Protein AF-A0A256Z7K0-F1 (afdb_monomer)

pLDDT: mean 72.65, std 15.33, range [30.81, 93.06]

Solvent-accessible surface area (backbone atoms only — not comparable to full-atom values): 13590 Å² total; per-residue (Å²): 116,99,49,52,50,79,75,47,77,37,73,36,90,81,72,60,38,38,37,37,36,25,42,21,55,64,56,91,96,41,57,44,20,41,30,40,37,33,25,40,87,85,71,48,78,52,40,76,47,75,42,82,37,67,90,69,68,86,88,70,100,66,84,81,62,86,74,66,79,58,81,65,64,69,45,61,29,52,80,52,40,34,42,38,39,53,48,52,83,44,81,72,45,21,27,40,33,35,32,35,38,57,97,81,26,71,76,44,77,55,47,74,44,38,73,46,69,72,69,100,38,57,33,25,32,47,32,61,35,51,24,58,79,40,54,35,34,40,32,31,38,36,31,64,47,97,87,72,50,47,31,17,32,47,35,33,32,41,56,49,99,92,29,71,40,87,70,49,70,53,72,79,39,81,20,43,49,63,43,51,42,50,35,87,84,47,56,33,37,39,34,36,30,43,27,82,88,74,76,41,78,45,82,47,77,43,54,82,76,65,66,80,80,70,67,55,70,68,58,51,52,51,51,51,52,52,52,52,52,52,49,50,51,51,52,53,55,54,62,74,76,108

Foldseek 3Di:
DVFKDWDDWDAQPVRFKIWTWIFGDDDPNDGQWIKTFMAGPVRDTQDIDIDGDPPLPDDDDPPPDPQPQPDFDWDAALVNQKIWTWDDSHLAFTWIWMFGADPRHRDDTQDIHGQDCPDPKHKGWQEKEHQNPAQKIKTKIWIADPVRWIKIKIWIWRQDPNHIDTDDIGPIDTAGWNYWDADNVSQWIWTWGQHPVVNDIDIDIDRPPPPPDPDDPVVVVVVVVVVVVVVVVVVVVVVVVD

Secondary structure (DSSP, 8-state):
-TTEEEEEEEE-TTSSEEEEEEEEEEETTEEEEEEEEEEETT--EEEEEEEEPSSSSSSSS-TTS--------EEE-TTSSEEEEEEEEETTEEEEEEEEEETTEEEEEEEEESS--SSS--EEEEEEEE-TTSSEEEEEEEEE-TTS-EEEEEEEEEEETTEEEEEEEPPPEESEEEEEEE-TTSS-EEEEEEETTTTEEEEEEE-TT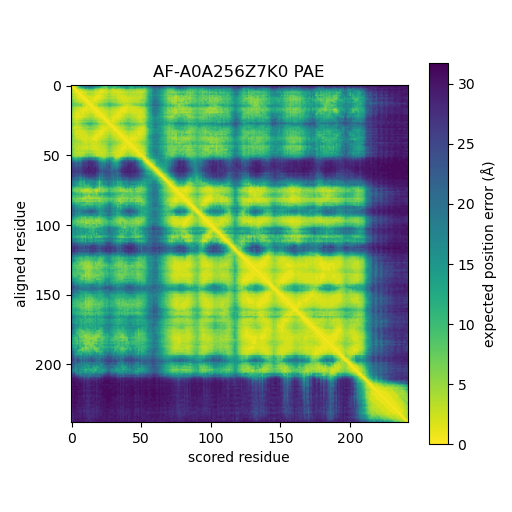--S----HHHHHHHHHHHHHHHHHHHHHHHTT-

Radius of gyration: 24.76 Å; Cα contacts (8 Å, |Δi|>4): 502; chains: 1; bounding box: 89×45×57 Å

Sequence (242 aa):
MSKCLIDSVYWSGSGDLIAFKGYCGLKGQYFTSLSLGLMDMRGRMLWNYSLPYGQVATTGLLSREIDELREIPVRWSSGNKFIAYEVGPHPSNYVLTILSVRDGKAIVQLGTYGVKELGNKTYIIASSDWNPLTNVIAIAVVSGSRDGTLTSSIVLMNVTDNGVKLWLKSQEFRGYIRSIAWSPSGDRVACVIADYEGNKNLLLILNPLQRGGRLPGYLVIVLIAIIVTSLIAHILIRRRKS

Mean predicted aligned error: 14.25 Å

Structure (mmCIF, N/CA/C/O backbone):
data_AF-A0A256Z7K0-F1
#
_entry.id   AF-A0A256Z7K0-F1
#
loop_
_atom_site.group_PDB
_atom_site.id
_atom_site.type_symbol
_atom_site.label_atom_id
_atom_site.label_alt_id
_atom_site.label_comp_id
_atom_site.label_asym_id
_atom_site.label_entity_id
_atom_site.label_seq_id
_atom_site.pdbx_PDB_ins_code
_atom_site.Cartn_x
_atom_site.Cartn_y
_atom_site.Cartn_z
_atom_site.occupancy
_atom_site.B_iso_or_equiv
_atom_site.auth_seq_id
_atom_site.auth_comp_id
_atom_site.auth_asym_id
_atom_site.auth_atom_id
_atom_site.pdbx_PDB_model_num
ATOM 1 N N . MET A 1 1 ? -25.675 6.391 -6.588 1.00 57.34 1 MET A N 1
ATOM 2 C CA . MET A 1 1 ? -25.007 5.235 -7.228 1.00 57.34 1 MET A CA 1
ATOM 3 C C . MET A 1 1 ? -25.682 4.751 -8.519 1.00 57.34 1 MET A C 1
ATOM 5 O O . MET A 1 1 ? -25.186 3.802 -9.101 1.00 57.34 1 MET A O 1
ATOM 9 N N . SER A 1 2 ? -26.744 5.385 -9.040 1.00 50.66 2 SER A N 1
ATOM 10 C CA . SER A 1 2 ? -27.589 4.822 -10.119 1.00 50.66 2 SER A CA 1
ATOM 11 C C . SER A 1 2 ? -26.948 4.671 -11.516 1.00 50.66 2 SER A C 1
ATOM 13 O O . SER A 1 2 ? -27.660 4.386 -12.472 1.00 50.66 2 SER A O 1
ATOM 15 N N . LYS A 1 3 ? -25.626 4.846 -11.661 1.00 70.00 3 LYS A N 1
ATOM 16 C CA . LYS A 1 3 ? -24.863 4.667 -12.914 1.00 70.00 3 LYS A CA 1
ATOM 17 C C . LYS A 1 3 ? -23.423 4.214 -12.638 1.00 70.00 3 LYS A C 1
ATOM 19 O O . LYS A 1 3 ? -22.481 4.808 -13.165 1.00 70.00 3 LYS A O 1
ATOM 24 N N . CYS A 1 4 ? -23.267 3.236 -11.749 1.00 74.81 4 CYS A N 1
ATOM 25 C CA . CYS A 1 4 ? -21.978 2.664 -11.374 1.00 74.81 4 CYS A CA 1
ATOM 26 C C . CYS A 1 4 ? -22.022 1.136 -11.439 1.00 74.81 4 CYS A C 1
ATOM 28 O O . CYS A 1 4 ? -22.926 0.531 -10.867 1.00 74.81 4 CYS A O 1
ATOM 30 N N . LEU A 1 5 ? -21.035 0.532 -12.093 1.00 79.19 5 LEU A N 1
ATOM 31 C CA . LEU A 1 5 ? -20.707 -0.884 -11.993 1.00 79.19 5 LEU A CA 1
ATOM 32 C C . LEU A 1 5 ? -19.644 -1.047 -10.906 1.00 79.19 5 LEU A C 1
ATOM 34 O O . LEU A 1 5 ? -18.538 -0.532 -11.051 1.00 79.19 5 LEU A O 1
ATOM 38 N N . ILE A 1 6 ? -19.977 -1.728 -9.813 1.00 82.06 6 ILE A N 1
ATOM 39 C CA . ILE A 1 6 ? -18.991 -2.060 -8.781 1.00 82.06 6 ILE A CA 1
ATOM 40 C C . ILE A 1 6 ? -18.176 -3.253 -9.274 1.00 82.06 6 ILE A C 1
ATOM 42 O O . ILE A 1 6 ? -18.743 -4.283 -9.622 1.00 82.06 6 ILE A O 1
ATOM 46 N N . ASP A 1 7 ? -16.863 -3.070 -9.331 1.00 75.94 7 ASP A N 1
ATOM 47 C CA . ASP A 1 7 ? -15.898 -4.025 -9.879 1.00 75.94 7 ASP A CA 1
ATOM 48 C C . ASP A 1 7 ? -15.269 -4.871 -8.768 1.00 75.94 7 ASP A C 1
ATOM 50 O O . ASP A 1 7 ? -15.129 -6.084 -8.886 1.00 75.94 7 ASP A O 1
ATOM 54 N N . SER A 1 8 ? -14.928 -4.236 -7.643 1.00 76.75 8 SER A N 1
ATOM 55 C CA . SER A 1 8 ? -14.245 -4.906 -6.534 1.00 76.75 8 SER A CA 1
ATOM 56 C C . SER A 1 8 ? -14.656 -4.313 -5.190 1.00 76.75 8 SER A C 1
ATOM 58 O O . SER A 1 8 ? -14.930 -3.113 -5.080 1.00 76.75 8 SER A O 1
ATOM 60 N N . VAL A 1 9 ? -14.676 -5.151 -4.153 1.00 83.62 9 VAL A N 1
ATOM 61 C CA . VAL A 1 9 ? -15.015 -4.777 -2.772 1.00 83.62 9 VAL A CA 1
ATOM 62 C C . VAL A 1 9 ? -14.010 -5.380 -1.793 1.00 83.62 9 VAL A C 1
ATOM 64 O O . VAL A 1 9 ? -13.556 -6.508 -1.973 1.00 83.62 9 VAL A O 1
A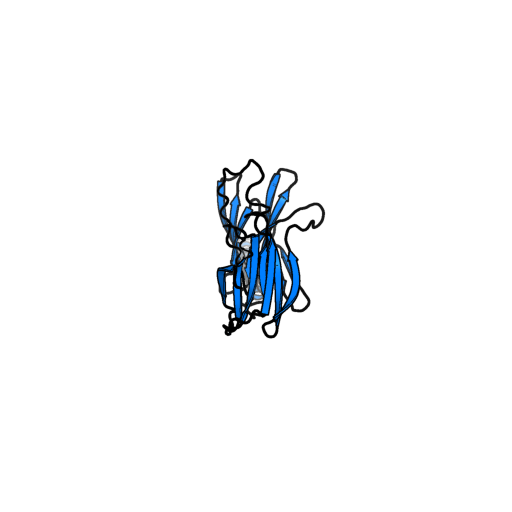TOM 67 N N . TYR A 1 10 ? -13.676 -4.626 -0.749 1.00 83.94 10 TYR A N 1
ATOM 68 C CA . TYR A 1 10 ? -12.634 -4.955 0.219 1.00 83.94 10 TYR A CA 1
ATOM 69 C C . TYR A 1 10 ? -13.113 -4.630 1.634 1.00 83.94 10 TYR A C 1
ATOM 71 O O . TYR A 1 10 ? -13.344 -3.468 1.985 1.00 83.94 10 TYR A O 1
ATOM 79 N N . TRP A 1 11 ? -13.245 -5.668 2.453 1.00 84.25 11 TRP A N 1
ATOM 80 C CA . TRP A 1 11 ? -13.629 -5.548 3.855 1.00 84.25 11 TRP A CA 1
ATOM 81 C C . TRP A 1 11 ? -12.529 -4.894 4.690 1.00 84.25 11 TRP A C 1
ATOM 83 O O . TRP A 1 11 ? -11.348 -5.200 4.508 1.00 84.25 11 TRP A O 1
ATOM 93 N N . SER A 1 12 ? -12.919 -4.031 5.631 1.00 83.94 12 SER A N 1
ATOM 94 C CA . SER A 1 12 ? -12.044 -3.689 6.754 1.00 83.94 12 SER A CA 1
ATOM 95 C C . SER A 1 12 ? -11.808 -4.931 7.616 1.00 83.94 12 SER A C 1
ATOM 97 O O . SER A 1 12 ? -12.672 -5.802 7.731 1.00 83.94 12 SER A O 1
ATOM 99 N N . GLY A 1 13 ? -10.655 -5.010 8.279 1.00 76.38 13 GLY A N 1
ATOM 100 C CA . GLY A 1 13 ? -10.361 -6.092 9.222 1.00 76.38 13 GLY A CA 1
ATOM 101 C C . GLY A 1 13 ? -11.300 -6.117 10.437 1.00 76.38 13 GLY A C 1
ATOM 102 O O . GLY A 1 13 ? -11.397 -7.136 11.109 1.00 76.38 13 GLY A O 1
ATOM 103 N N . SER A 1 14 ? -11.999 -5.012 10.720 1.00 79.75 14 SER A N 1
ATOM 104 C CA . SER A 1 14 ? -13.028 -4.897 11.762 1.00 79.75 14 SER A CA 1
ATOM 105 C C . SER A 1 14 ? -14.418 -5.330 11.289 1.00 79.75 14 SER A C 1
ATOM 107 O O . SER A 1 14 ? -15.300 -5.512 12.124 1.00 79.75 14 SER A O 1
ATOM 109 N N . GLY A 1 15 ? -14.626 -5.509 9.979 1.00 82.56 15 GLY A N 1
ATOM 110 C CA . GLY A 1 15 ? -15.892 -5.969 9.400 1.00 82.56 15 GLY A CA 1
ATOM 111 C C . GLY A 1 15 ? -17.025 -4.935 9.403 1.00 82.56 15 GLY A C 1
ATOM 112 O O . GLY A 1 15 ? -18.175 -5.279 9.148 1.00 82.56 15 GLY A O 1
ATOM 113 N N . ASP A 1 16 ? -16.724 -3.676 9.705 1.00 85.75 16 ASP A N 1
ATOM 114 C CA . ASP A 1 16 ? -17.685 -2.576 9.838 1.00 85.75 16 ASP A CA 1
ATOM 115 C C . ASP A 1 16 ? -17.726 -1.642 8.618 1.00 85.75 16 ASP A C 1
ATOM 117 O O . ASP A 1 16 ? -18.659 -0.845 8.471 1.00 85.75 16 ASP A O 1
ATOM 121 N N . LEU A 1 17 ? -16.727 -1.744 7.740 1.00 87.75 17 LEU A N 1
ATOM 122 C CA . LEU A 1 17 ? -16.558 -0.889 6.575 1.00 87.75 17 LEU A CA 1
ATOM 123 C C . LEU A 1 17 ? -16.235 -1.717 5.335 1.00 87.75 17 LEU A C 1
ATOM 125 O O . LEU A 1 17 ? -15.524 -2.723 5.389 1.00 87.75 17 LEU A O 1
ATOM 129 N N . ILE A 1 18 ? -16.713 -1.227 4.195 1.00 87.44 18 ILE A N 1
ATOM 130 C CA . ILE A 1 18 ? -16.401 -1.781 2.883 1.00 87.44 18 ILE A CA 1
ATOM 131 C C . ILE A 1 18 ? -15.788 -0.670 2.043 1.00 87.44 18 ILE A C 1
ATOM 133 O O . ILE A 1 18 ? -16.432 0.343 1.754 1.00 87.44 18 ILE A O 1
ATOM 137 N N . ALA A 1 19 ? -14.537 -0.863 1.639 1.00 86.69 19 ALA A N 1
ATOM 138 C CA . ALA A 1 19 ? -13.946 -0.082 0.568 1.00 86.69 19 ALA A CA 1
ATOM 139 C C . ALA A 1 19 ? -14.300 -0.730 -0.773 1.00 86.69 19 ALA A C 1
ATOM 141 O O . ALA A 1 19 ? -14.380 -1.953 -0.875 1.00 86.69 19 ALA A O 1
ATOM 142 N N . PHE A 1 20 ? -14.519 0.064 -1.812 1.00 83.19 20 PHE A N 1
ATOM 143 C CA . PHE A 1 20 ? -14.853 -0.464 -3.127 1.00 83.19 20 PHE A CA 1
ATOM 144 C C . PHE A 1 20 ? -14.202 0.327 -4.251 1.00 83.19 20 PHE A C 1
ATOM 146 O O . PHE A 1 20 ? -13.851 1.504 -4.115 1.00 83.19 20 PHE A O 1
ATOM 153 N N . LYS A 1 21 ? -14.111 -0.352 -5.386 1.00 81.25 21 LYS A N 1
ATOM 154 C CA . LYS A 1 21 ? -13.721 0.172 -6.685 1.00 81.25 21 LYS A CA 1
ATOM 155 C C . LYS A 1 21 ? -14.875 -0.081 -7.650 1.00 81.25 21 LYS A C 1
ATOM 157 O O . LYS A 1 21 ? -15.445 -1.171 -7.676 1.00 81.25 21 LYS A O 1
ATOM 162 N N . GLY A 1 22 ? -15.232 0.913 -8.449 1.00 74.94 22 GLY A N 1
ATOM 163 C CA . GLY A 1 22 ? -16.264 0.760 -9.466 1.00 74.94 22 GLY A CA 1
ATOM 164 C C . GLY A 1 22 ? -16.116 1.740 -10.615 1.00 74.94 22 GLY A C 1
ATOM 165 O O . GLY A 1 22 ? -15.525 2.804 -10.472 1.00 74.94 22 GLY A O 1
ATOM 166 N N . TYR A 1 23 ? -16.672 1.388 -11.763 1.00 78.00 23 TYR A N 1
ATOM 167 C CA . TYR A 1 23 ? -16.737 2.240 -12.940 1.00 78.00 23 TYR A CA 1
ATOM 168 C C . TYR A 1 23 ? -18.066 2.987 -12.938 1.00 78.00 23 TYR A C 1
ATOM 170 O O . TYR A 1 23 ? -19.134 2.387 -12.900 1.00 78.00 23 TYR A O 1
ATOM 178 N N . CYS A 1 24 ? -18.011 4.310 -12.953 1.00 76.50 24 CYS A N 1
ATOM 179 C CA . CYS A 1 24 ? -19.155 5.200 -12.823 1.00 76.50 24 CYS A CA 1
ATOM 180 C C . CYS A 1 24 ? -19.263 6.158 -14.011 1.00 76.50 24 CYS A C 1
ATOM 182 O O . CYS A 1 24 ? -18.345 6.290 -14.821 1.00 76.50 24 CYS A O 1
ATOM 184 N N . GLY A 1 25 ? -20.393 6.860 -14.104 1.00 75.25 25 GLY A N 1
ATOM 185 C CA . GLY A 1 25 ? -20.587 7.890 -15.123 1.00 75.25 25 GLY A CA 1
ATOM 186 C C . GLY A 1 25 ? -20.827 7.287 -16.503 1.00 75.25 25 GLY A C 1
ATOM 187 O O . GLY A 1 25 ? -20.115 7.595 -17.448 1.00 75.25 25 GLY A O 1
ATOM 188 N N . LEU A 1 26 ? -21.817 6.402 -16.622 1.00 74.81 26 LEU A N 1
ATOM 189 C CA . LEU A 1 26 ? -22.202 5.822 -17.908 1.00 74.81 26 LEU A CA 1
ATOM 190 C C . LEU A 1 26 ? -22.683 6.917 -18.885 1.00 74.81 26 LEU A C 1
ATOM 192 O O . LEU A 1 26 ? -23.699 7.577 -18.628 1.00 74.81 26 LEU A O 1
ATOM 196 N N . LYS A 1 27 ? -21.970 7.089 -20.004 1.00 71.62 27 LYS A N 1
ATOM 197 C CA . LYS A 1 27 ? -22.361 7.915 -21.159 1.00 71.62 27 LYS A CA 1
ATOM 198 C C . LYS A 1 27 ? -22.351 7.046 -22.417 1.00 71.62 27 LYS A C 1
ATOM 200 O O . LYS A 1 27 ? -21.309 6.543 -22.828 1.00 71.62 27 LYS A O 1
ATOM 205 N N . GLY A 1 28 ? -23.518 6.858 -23.032 1.00 77.56 28 GLY A N 1
ATOM 206 C CA . GLY A 1 28 ? -23.674 5.858 -24.091 1.00 77.56 28 GLY A CA 1
ATOM 207 C C . GLY A 1 28 ? -23.431 4.451 -23.537 1.00 77.56 28 GLY A C 1
ATOM 208 O O . GLY A 1 28 ? -24.063 4.069 -22.556 1.00 77.56 28 GLY A O 1
ATOM 209 N N . GLN A 1 29 ? -22.502 3.709 -24.144 1.00 72.00 29 GLN A N 1
ATOM 210 C CA . GLN A 1 29 ? -22.112 2.355 -23.722 1.00 72.00 29 GLN A CA 1
ATOM 211 C C . GLN A 1 29 ? -20.819 2.316 -22.885 1.00 72.00 29 GLN A C 1
ATOM 213 O O . GLN A 1 29 ? -20.329 1.235 -22.572 1.00 72.00 29 GLN A O 1
ATOM 218 N N . TYR A 1 30 ? -20.262 3.473 -22.507 1.00 65.50 30 TYR A N 1
ATOM 219 C CA . TYR A 1 30 ? -18.963 3.559 -21.836 1.00 65.50 30 TYR A CA 1
ATOM 220 C C . TYR A 1 30 ? -19.066 4.253 -20.477 1.00 65.50 30 TYR A C 1
ATOM 222 O O . TYR A 1 30 ? -19.791 5.238 -20.312 1.00 65.50 30 TYR A O 1
ATOM 230 N N . PHE A 1 31 ? -18.316 3.756 -19.494 1.00 67.88 31 PHE A N 1
ATOM 231 C CA . PHE A 1 31 ? -18.106 4.452 -18.226 1.00 67.88 31 PHE A CA 1
ATOM 232 C C . PHE A 1 31 ? -17.063 5.553 -18.406 1.00 67.88 31 PHE A C 1
ATOM 234 O O . PHE A 1 31 ? -16.062 5.349 -19.085 1.00 67.88 31 PHE A O 1
ATOM 241 N N . THR A 1 32 ? -17.281 6.717 -17.797 1.00 70.25 32 THR A N 1
ATOM 242 C CA . THR A 1 32 ? -16.376 7.872 -17.936 1.00 70.25 32 THR A CA 1
ATOM 243 C C . THR A 1 32 ? -15.589 8.190 -16.674 1.00 70.25 32 THR A C 1
ATOM 245 O O . THR A 1 32 ? -14.849 9.171 -16.643 1.00 70.25 32 THR A O 1
ATOM 248 N N . SER A 1 33 ? -15.764 7.422 -15.601 1.00 69.62 33 SER A N 1
ATOM 249 C CA . SER A 1 33 ? -14.986 7.602 -14.377 1.00 69.62 33 SER A CA 1
ATOM 250 C C . SER A 1 33 ? -14.717 6.297 -13.643 1.00 69.62 33 SER A C 1
ATOM 252 O O . SER A 1 33 ? -15.571 5.418 -13.615 1.00 69.62 33 SER A O 1
ATOM 254 N N . LEU A 1 34 ? -13.557 6.207 -13.000 1.00 72.88 34 LEU A N 1
ATOM 255 C CA . LEU A 1 34 ? -13.253 5.208 -11.989 1.00 72.88 34 LEU A CA 1
ATOM 256 C C . LEU A 1 34 ? -13.549 5.842 -10.635 1.00 72.88 34 LEU A C 1
ATOM 258 O O . LEU A 1 34 ? -12.974 6.873 -10.292 1.00 72.88 34 LEU A O 1
ATOM 262 N N . SER A 1 35 ? -14.435 5.233 -9.867 1.00 77.12 35 SER A N 1
ATOM 263 C CA . SER A 1 35 ? -14.782 5.662 -8.524 1.00 77.12 35 SER A CA 1
ATOM 264 C C . SER A 1 35 ? -14.199 4.710 -7.491 1.00 77.12 35 SER A C 1
ATOM 266 O O . SER A 1 35 ? -14.392 3.496 -7.549 1.00 77.12 35 SER A O 1
ATOM 268 N N . LEU A 1 36 ? -13.516 5.294 -6.519 1.00 80.56 36 LEU A N 1
ATOM 269 C CA . LEU A 1 36 ? -13.125 4.661 -5.273 1.00 80.56 36 LEU A CA 1
ATOM 270 C C . LEU A 1 36 ? -14.063 5.165 -4.187 1.00 80.56 36 LEU A C 1
ATOM 272 O O . LEU A 1 36 ? -14.434 6.342 -4.175 1.00 80.56 36 LEU A O 1
ATOM 276 N N . GLY A 1 37 ? -14.461 4.294 -3.276 1.00 80.56 37 GLY A N 1
ATOM 277 C CA . GLY A 1 37 ? -15.367 4.698 -2.218 1.00 80.56 37 GLY A CA 1
ATOM 278 C C . GLY A 1 37 ? -15.248 3.866 -0.963 1.00 80.56 37 GLY A C 1
ATOM 279 O O . GLY A 1 37 ? -14.693 2.771 -0.961 1.00 80.56 37 GLY A O 1
ATOM 280 N N . LEU A 1 38 ? -15.777 4.435 0.110 1.00 84.81 38 LEU A N 1
ATOM 281 C CA . LEU A 1 38 ? -15.916 3.808 1.411 1.00 84.81 38 LEU A CA 1
ATOM 282 C C . LEU A 1 38 ? -17.387 3.875 1.809 1.00 84.81 38 LEU A C 1
ATOM 284 O O . LEU A 1 38 ? -17.999 4.946 1.729 1.00 84.81 38 LEU A O 1
ATOM 288 N N . MET A 1 39 ? -17.944 2.751 2.243 1.00 87.06 39 MET A N 1
ATOM 289 C CA . MET A 1 39 ? -19.315 2.660 2.733 1.00 87.06 39 MET A CA 1
ATOM 290 C C . MET A 1 39 ? -19.397 1.890 4.049 1.00 87.06 39 MET A C 1
ATOM 292 O O . MET A 1 39 ? -18.536 1.060 4.346 1.00 87.06 39 MET A O 1
ATOM 296 N N . ASP A 1 40 ? -20.440 2.173 4.829 1.00 85.56 40 ASP A N 1
ATOM 297 C CA . ASP A 1 40 ? -20.781 1.366 6.001 1.00 85.56 40 ASP A CA 1
ATOM 298 C C . ASP A 1 40 ? -21.637 0.147 5.626 1.00 85.56 40 ASP A C 1
ATOM 300 O O . ASP A 1 40 ? -22.136 0.012 4.507 1.00 85.56 40 ASP A O 1
ATOM 304 N N . MET A 1 41 ? -21.873 -0.715 6.614 1.00 85.56 41 MET A N 1
ATOM 305 C CA . MET A 1 41 ? -22.713 -1.911 6.487 1.00 85.56 41 MET A CA 1
ATOM 306 C C . MET A 1 41 ? -24.180 -1.648 6.141 1.00 85.56 41 MET A C 1
ATOM 308 O O . MET A 1 41 ? -24.904 -2.576 5.789 1.00 85.56 41 MET A O 1
ATOM 312 N N . ARG A 1 42 ? -24.638 -0.398 6.235 1.00 86.06 42 A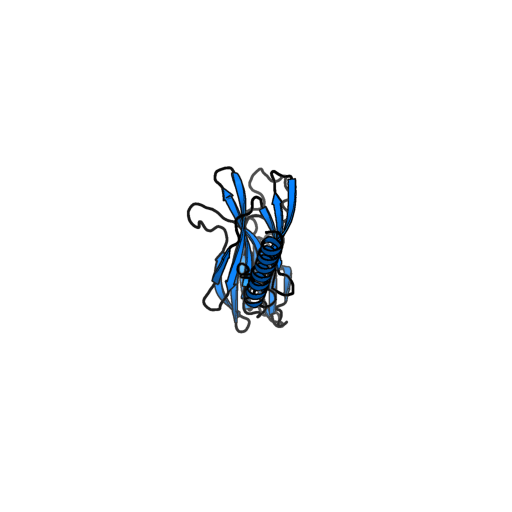RG A N 1
ATOM 313 C CA . ARG A 1 42 ? -25.993 0.011 5.844 1.00 86.06 42 ARG A CA 1
ATOM 314 C C . ARG A 1 42 ? -26.026 0.544 4.409 1.00 86.06 42 ARG A C 1
ATOM 316 O O . ARG A 1 42 ? -27.059 1.053 3.980 1.00 86.06 42 ARG A O 1
ATOM 323 N N . GLY A 1 43 ? -24.909 0.460 3.683 1.00 79.06 43 GLY A N 1
ATOM 324 C CA . GLY A 1 43 ? -24.760 0.971 2.323 1.00 79.06 43 GLY A CA 1
ATOM 325 C C . GLY A 1 43 ? -24.672 2.496 2.249 1.00 79.06 43 GLY A C 1
ATOM 326 O O . GLY A 1 43 ? -24.818 3.065 1.165 1.00 79.06 43 GLY A O 1
ATOM 327 N N . ARG A 1 44 ? -24.454 3.194 3.375 1.00 83.81 44 ARG A N 1
ATOM 328 C CA . ARG A 1 44 ? -24.262 4.648 3.352 1.00 83.81 44 ARG A CA 1
ATOM 329 C C . ARG A 1 44 ? -22.853 4.954 2.872 1.00 83.81 44 ARG A C 1
ATOM 331 O O . ARG A 1 44 ? -21.876 4.468 3.433 1.00 83.81 44 ARG A O 1
ATOM 338 N N . MET A 1 45 ? -22.765 5.811 1.862 1.00 82.62 45 MET A N 1
ATOM 339 C CA . MET A 1 45 ? -21.500 6.325 1.347 1.00 82.62 45 MET A CA 1
ATOM 340 C C . MET A 1 45 ? -20.860 7.277 2.353 1.00 82.62 45 MET A C 1
ATOM 342 O O . MET A 1 45 ? -21.431 8.318 2.677 1.00 82.62 45 MET A O 1
ATOM 346 N N . LEU A 1 46 ? -19.672 6.921 2.828 1.00 82.06 46 LEU A N 1
ATOM 347 C CA . LEU A 1 46 ? -18.907 7.689 3.811 1.00 82.06 46 LEU A CA 1
ATOM 348 C C . LEU A 1 46 ? -17.831 8.540 3.137 1.00 82.06 46 LEU A C 1
ATOM 350 O O . LEU A 1 46 ? -17.502 9.621 3.619 1.00 82.06 46 LEU A O 1
ATOM 354 N N . TRP A 1 47 ? -17.300 8.057 2.013 1.00 80.56 47 TRP A N 1
ATOM 355 C CA . TRP A 1 47 ? -16.350 8.781 1.179 1.00 80.56 47 TRP A CA 1
ATOM 356 C C . TRP A 1 47 ? -16.418 8.287 -0.262 1.00 80.56 47 TRP A C 1
ATOM 358 O O . TRP A 1 47 ? -16.643 7.102 -0.509 1.00 80.56 47 TRP A O 1
ATOM 368 N N . ASN A 1 48 ? -16.200 9.186 -1.217 1.00 80.81 48 ASN A N 1
ATOM 369 C CA . ASN A 1 48 ? -16.007 8.836 -2.612 1.00 80.81 48 ASN A CA 1
ATOM 370 C C . ASN A 1 48 ? -14.948 9.728 -3.258 1.00 80.81 48 ASN A C 1
ATOM 372 O O . ASN A 1 48 ? -14.819 10.913 -2.966 1.00 80.81 48 ASN A O 1
ATOM 376 N N . TYR A 1 49 ? -14.225 9.148 -4.197 1.00 74.00 49 TYR A N 1
ATOM 377 C CA . TYR A 1 49 ? -13.314 9.851 -5.074 1.00 74.00 49 TYR A CA 1
ATOM 378 C C . TYR A 1 49 ? -13.503 9.308 -6.472 1.00 74.00 49 TYR A C 1
ATOM 380 O O . TYR A 1 49 ? -13.604 8.100 -6.663 1.00 74.00 49 TYR A O 1
ATOM 388 N N . SER A 1 50 ? -13.627 10.198 -7.447 1.00 72.44 50 SER A N 1
ATOM 389 C CA . SER A 1 50 ? -13.849 9.813 -8.835 1.00 72.44 50 SER A CA 1
ATOM 390 C C . SER A 1 50 ? -12.764 10.410 -9.704 1.00 72.44 50 SER A C 1
ATOM 392 O O . SER A 1 50 ? -12.516 11.612 -9.674 1.00 72.44 50 SER A O 1
ATOM 394 N N . LEU A 1 51 ? -12.140 9.545 -10.483 1.00 66.50 51 LEU A N 1
ATOM 395 C CA . LEU A 1 51 ? -11.136 9.872 -11.475 1.00 66.50 51 LEU A CA 1
ATOM 396 C C . LEU A 1 51 ? -11.781 9.796 -12.855 1.00 66.50 51 LEU A C 1
ATOM 398 O O . LEU A 1 51 ? -12.531 8.849 -13.096 1.00 66.50 51 LEU A 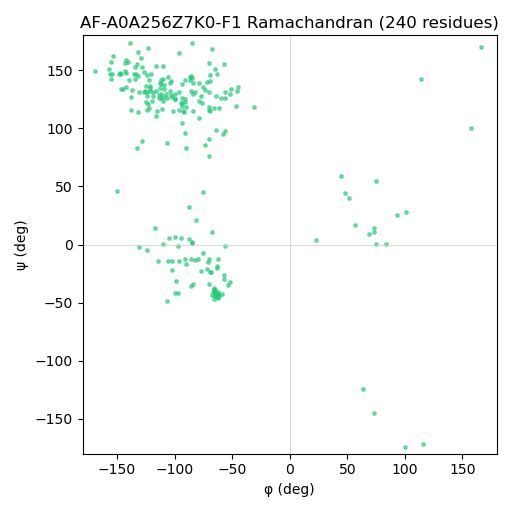O 1
ATOM 402 N N . PRO A 1 52 ? -11.492 10.722 -13.781 1.00 62.62 52 PRO A N 1
ATOM 403 C CA . PRO A 1 52 ? -11.867 10.549 -15.177 1.00 62.62 52 PRO A CA 1
ATOM 404 C C . PRO A 1 52 ? -11.285 9.233 -15.712 1.00 62.62 52 PRO A C 1
ATOM 406 O O . PRO A 1 52 ? -10.088 8.979 -15.602 1.00 62.62 52 PRO A O 1
ATOM 409 N N . TYR A 1 53 ? -12.138 8.385 -16.274 1.00 58.31 53 TYR A N 1
ATOM 410 C CA . TYR A 1 53 ? -11.769 7.125 -16.912 1.00 58.31 53 TYR A CA 1
ATOM 411 C C . TYR A 1 53 ? -11.831 7.344 -18.421 1.00 58.31 53 TYR A C 1
ATOM 413 O O . TYR A 1 53 ? -12.830 7.861 -18.919 1.00 58.31 53 TYR A O 1
ATOM 421 N N . GLY A 1 54 ? -10.758 6.993 -19.138 1.00 46.81 54 GLY A N 1
ATOM 422 C CA . GLY A 1 54 ? -10.738 7.058 -20.604 1.00 46.81 54 GLY A CA 1
ATOM 423 C C . GLY A 1 54 ? -10.030 8.254 -21.257 1.00 46.81 54 GLY A C 1
ATOM 424 O O . GLY A 1 54 ? -10.375 8.589 -22.380 1.00 46.81 54 GLY A O 1
ATOM 425 N N . GLN A 1 55 ? -9.019 8.874 -20.630 1.00 39.12 55 GLN A N 1
ATOM 426 C CA . GLN A 1 55 ? -8.030 9.677 -21.387 1.00 39.12 55 GLN A CA 1
ATOM 427 C C . GLN A 1 55 ? -6.731 8.924 -21.719 1.00 39.12 55 GLN A C 1
ATOM 429 O O . GLN A 1 55 ? -5.861 9.482 -22.377 1.00 39.12 55 GLN A O 1
ATOM 434 N N . VAL A 1 56 ? -6.590 7.659 -21.299 1.00 39.69 56 VAL A N 1
ATOM 435 C CA . VAL A 1 56 ? -5.385 6.844 -21.585 1.00 39.69 56 VAL A CA 1
ATOM 436 C C . VAL A 1 56 ? -5.718 5.530 -22.305 1.00 39.69 56 VAL A C 1
ATOM 438 O O . VAL A 1 56 ? -4.831 4.843 -22.791 1.00 39.69 56 VAL A O 1
ATOM 441 N N . ALA A 1 57 ? -6.998 5.215 -22.499 1.00 35.41 57 ALA A N 1
ATOM 442 C CA . ALA A 1 57 ? -7.389 4.189 -23.455 1.00 35.41 57 ALA A CA 1
ATOM 443 C C . ALA A 1 57 ? -7.759 4.886 -24.775 1.00 35.41 57 ALA A C 1
ATOM 445 O O . ALA A 1 57 ? -8.718 5.645 -24.808 1.00 35.41 57 ALA A O 1
ATOM 446 N N . THR A 1 58 ? -6.987 4.606 -25.832 1.00 36.12 58 THR A N 1
ATOM 447 C CA . THR A 1 58 ? -7.321 4.755 -27.269 1.00 36.12 58 THR A CA 1
ATOM 448 C C . THR A 1 58 ? -6.982 6.025 -28.068 1.00 36.12 58 THR A C 1
ATOM 450 O O . THR A 1 58 ? -7.564 6.207 -29.133 1.00 36.12 58 THR A O 1
ATOM 453 N N . THR A 1 59 ? -5.982 6.840 -27.718 1.00 31.19 59 THR A N 1
ATOM 454 C CA . THR A 1 59 ? -5.406 7.774 -28.721 1.00 31.19 59 THR A CA 1
ATOM 455 C C . THR A 1 59 ? -3.883 7.752 -28.736 1.00 31.19 59 THR A C 1
ATOM 457 O O . THR A 1 59 ? -3.233 8.600 -28.135 1.00 31.19 59 THR A O 1
ATOM 460 N N . GLY A 1 60 ? -3.308 6.789 -29.455 1.00 30.81 60 GLY A N 1
ATOM 461 C CA . GLY A 1 60 ? -1.892 6.819 -29.820 1.00 30.81 60 GLY A CA 1
ATOM 462 C C . GLY A 1 60 ? -1.344 5.435 -30.136 1.00 30.81 60 GLY A C 1
ATOM 463 O O . GLY A 1 60 ? -1.076 4.690 -29.210 1.00 30.81 60 GLY A O 1
ATOM 464 N N . LEU A 1 61 ? -1.241 5.122 -31.434 1.00 34.53 61 LEU A N 1
ATOM 465 C CA . LEU A 1 61 ? -0.332 4.228 -32.192 1.00 34.53 61 LEU A CA 1
ATOM 466 C C . LEU A 1 61 ? 0.445 3.032 -31.568 1.00 34.53 61 LEU A C 1
ATOM 468 O O . LEU A 1 61 ? 1.171 2.372 -32.304 1.00 34.53 61 LEU A O 1
ATOM 472 N N . LEU A 1 62 ? 0.285 2.678 -30.295 1.00 33.06 62 LEU A N 1
ATOM 473 C CA . LEU A 1 62 ? 0.949 1.553 -29.622 1.00 33.06 62 LEU A CA 1
ATOM 474 C C . LEU A 1 62 ? -0.049 0.484 -29.136 1.00 33.06 62 LEU A C 1
ATOM 476 O O . LEU A 1 62 ? 0.309 -0.406 -28.375 1.00 33.06 62 LEU A O 1
ATOM 480 N N . SER A 1 63 ? -1.300 0.518 -29.607 1.00 36.06 63 SER A N 1
ATOM 481 C CA . SER A 1 63 ? -2.389 -0.384 -29.192 1.00 36.06 63 SER A CA 1
ATOM 482 C C . SER A 1 63 ? -2.301 -1.809 -29.770 1.00 36.06 63 SER A C 1
ATOM 484 O O . SER A 1 63 ? -3.295 -2.341 -30.270 1.00 36.06 63 SER A O 1
ATOM 486 N N . ARG A 1 64 ? -1.117 -2.428 -29.753 1.00 35.44 64 ARG A N 1
ATOM 487 C CA . ARG A 1 64 ? -0.961 -3.868 -30.029 1.00 35.44 64 ARG A CA 1
ATOM 488 C C . ARG A 1 64 ? -0.674 -4.701 -28.785 1.00 35.44 64 ARG A C 1
ATOM 490 O O . ARG A 1 64 ? -0.863 -5.911 -28.851 1.00 35.44 64 ARG A O 1
ATOM 497 N N . GLU A 1 65 ? -0.311 -4.086 -27.666 1.00 38.59 65 GLU A N 1
ATOM 498 C CA . GLU A 1 65 ? -0.336 -4.770 -26.377 1.00 38.59 65 GLU A CA 1
ATOM 499 C C . GLU A 1 65 ? -1.716 -4.562 -25.756 1.00 38.59 65 GLU A C 1
ATOM 501 O O . GLU A 1 65 ? -2.177 -3.440 -25.540 1.00 38.59 65 GLU A O 1
ATOM 506 N N . ILE A 1 66 ? -2.419 -5.674 -25.549 1.00 39.34 66 ILE A N 1
ATOM 507 C CA . ILE A 1 66 ? -3.619 -5.753 -24.723 1.00 39.34 66 ILE A CA 1
ATOM 508 C C . ILE A 1 66 ? -3.115 -5.567 -23.293 1.00 39.34 66 ILE A C 1
ATOM 510 O O . ILE A 1 66 ? -2.902 -6.532 -22.568 1.00 39.34 66 ILE A O 1
ATOM 514 N N . ASP A 1 67 ? -2.796 -4.327 -22.939 1.00 40.78 67 ASP A N 1
ATOM 515 C CA . ASP A 1 67 ? -2.306 -3.971 -21.619 1.00 40.78 67 ASP A CA 1
ATOM 516 C C . ASP A 1 67 ? -3.476 -4.133 -20.650 1.00 40.78 67 ASP A C 1
ATOM 518 O O . ASP A 1 67 ? -4.322 -3.249 -20.482 1.00 40.78 67 ASP A O 1
ATOM 522 N N . GLU A 1 68 ? -3.573 -5.339 -20.090 1.00 41.69 68 GLU A N 1
ATOM 523 C CA . GLU A 1 68 ? -4.526 -5.704 -19.057 1.00 41.69 68 GLU A CA 1
ATOM 524 C C . GLU A 1 68 ? -4.515 -4.604 -17.995 1.00 41.69 68 GLU A C 1
ATOM 526 O O . GLU A 1 68 ? -3.484 -4.298 -17.387 1.00 41.69 68 GLU A O 1
ATOM 531 N N . LEU A 1 69 ? -5.672 -3.967 -17.798 1.00 47.78 69 LEU A N 1
ATOM 532 C CA . LEU A 1 69 ? -5.893 -3.037 -16.701 1.00 47.78 69 LEU A CA 1
ATOM 533 C C . LEU A 1 69 ? -5.621 -3.796 -15.404 1.00 47.78 69 LEU A C 1
ATOM 535 O O . LEU A 1 69 ? -6.493 -4.503 -14.900 1.00 47.78 69 LEU A O 1
ATOM 539 N N . ARG A 1 70 ? -4.397 -3.680 -14.886 1.00 50.75 70 ARG A N 1
ATOM 540 C CA . ARG A 1 70 ? -4.019 -4.315 -13.629 1.00 50.75 70 ARG A CA 1
ATOM 541 C C . ARG A 1 70 ? -4.989 -3.823 -12.560 1.00 50.75 70 ARG A C 1
ATOM 543 O O . ARG A 1 70 ? -5.276 -2.627 -12.461 1.00 50.75 70 ARG A O 1
ATOM 550 N N . GLU A 1 71 ? -5.529 -4.768 -11.801 1.00 57.84 71 GLU A N 1
ATOM 551 C CA . GLU A 1 71 ? -6.417 -4.483 -10.683 1.00 57.84 71 GLU A CA 1
ATOM 552 C C . GLU A 1 71 ? -5.754 -3.441 -9.770 1.00 57.84 71 GLU A C 1
ATOM 554 O O . GLU A 1 71 ? -4.564 -3.546 -9.479 1.00 57.84 71 GLU A O 1
ATOM 559 N N . ILE A 1 72 ? -6.506 -2.414 -9.363 1.00 63.81 72 ILE A N 1
ATOM 560 C CA . ILE A 1 72 ? -6.062 -1.422 -8.380 1.00 63.81 72 ILE A CA 1
ATOM 561 C C . ILE A 1 72 ? -6.503 -1.960 -7.018 1.00 63.81 72 ILE A C 1
ATOM 563 O O . ILE A 1 72 ? -7.673 -1.777 -6.665 1.00 63.81 72 ILE A O 1
ATOM 567 N N . PRO A 1 73 ? -5.634 -2.656 -6.263 1.00 68.25 73 PRO A N 1
ATOM 568 C CA . PRO A 1 73 ? -6.031 -3.194 -4.978 1.00 68.25 73 PRO A CA 1
ATOM 569 C C . PRO A 1 73 ? -6.231 -2.044 -3.992 1.00 68.25 73 PRO A C 1
ATOM 571 O O . PRO A 1 73 ? -5.360 -1.187 -3.823 1.00 68.25 73 PRO A O 1
ATOM 574 N N . VAL A 1 74 ? -7.365 -2.050 -3.296 1.00 78.44 74 VAL A N 1
ATOM 575 C CA . VAL A 1 74 ? -7.542 -1.233 -2.095 1.00 78.44 74 VAL A CA 1
ATOM 576 C C . VAL A 1 74 ? -7.111 -2.071 -0.901 1.00 78.44 74 VAL A C 1
ATOM 578 O O . VAL A 1 74 ? -7.600 -3.185 -0.719 1.00 78.44 74 VAL A O 1
ATOM 581 N N . ARG A 1 75 ? -6.182 -1.560 -0.088 1.00 85.69 75 ARG A N 1
ATOM 582 C CA . ARG A 1 75 ? -5.648 -2.309 1.059 1.00 85.69 75 ARG A CA 1
ATOM 583 C C . ARG A 1 75 ? -5.771 -1.536 2.360 1.00 85.69 75 ARG A C 1
ATOM 585 O O . ARG A 1 75 ? -5.370 -0.374 2.448 1.00 85.69 75 ARG A O 1
ATOM 592 N N . TRP A 1 76 ? -6.281 -2.221 3.375 1.00 88.12 76 TRP A N 1
ATOM 593 C CA . TRP A 1 76 ? -6.401 -1.720 4.737 1.00 88.12 76 TRP A CA 1
ATOM 594 C C . TRP A 1 76 ? -5.110 -1.941 5.522 1.00 88.12 76 TRP A C 1
ATOM 596 O O . TRP A 1 76 ? -4.456 -2.973 5.373 1.00 88.12 76 TRP A O 1
ATOM 606 N N . SER A 1 77 ? -4.762 -0.986 6.384 1.00 90.75 77 SER A N 1
ATOM 607 C CA . SER A 1 77 ? -3.761 -1.232 7.419 1.00 90.75 77 SER A CA 1
ATOM 608 C C . SER A 1 77 ? -4.313 -2.180 8.484 1.00 90.75 77 SER A C 1
ATOM 610 O O . SER A 1 77 ? -5.520 -2.243 8.712 1.00 90.75 77 SER A O 1
ATOM 612 N N . SER A 1 78 ? -3.419 -2.870 9.193 1.00 86.00 78 SER A N 1
ATOM 613 C CA . SER A 1 78 ? -3.771 -3.838 10.245 1.00 86.00 78 SER A CA 1
ATOM 614 C C . SER A 1 78 ? -4.695 -3.276 11.333 1.00 86.00 78 SER A C 1
ATOM 616 O O . SER A 1 78 ? -5.572 -3.973 11.834 1.00 86.00 78 SER A O 1
ATOM 618 N N . GLY A 1 79 ? -4.541 -1.995 11.678 1.00 83.44 79 GLY A N 1
ATOM 619 C CA . GLY A 1 79 ? -5.392 -1.316 12.656 1.00 83.44 79 GLY A CA 1
ATOM 620 C C . GLY A 1 79 ? -6.704 -0.743 12.107 1.00 83.44 79 GLY A C 1
ATOM 621 O O . GLY A 1 79 ? -7.393 -0.063 12.862 1.00 83.44 79 GLY A O 1
ATOM 622 N N . ASN A 1 80 ? -7.020 -0.922 10.817 1.00 83.69 80 ASN A N 1
ATOM 623 C CA . ASN A 1 80 ? -8.168 -0.319 10.108 1.00 83.69 80 ASN A CA 1
ATOM 624 C C . ASN A 1 80 ? -8.235 1.216 10.155 1.00 83.69 80 ASN A C 1
ATOM 626 O O . ASN A 1 80 ? -9.267 1.819 9.870 1.00 83.69 80 ASN A O 1
ATOM 630 N N . LYS A 1 81 ? -7.119 1.861 10.500 1.00 86.69 81 LYS A N 1
ATOM 631 C CA . LYS A 1 81 ? -7.010 3.324 10.580 1.00 86.69 81 LYS A CA 1
ATOM 632 C C . LYS A 1 81 ? -6.580 3.955 9.269 1.00 86.69 81 LYS A C 1
ATOM 634 O O . LYS A 1 81 ? -6.716 5.164 9.109 1.00 86.69 81 LYS A O 1
ATOM 639 N N . PHE A 1 82 ? -6.032 3.166 8.348 1.00 89.50 82 PHE A N 1
ATOM 640 C CA . PHE A 1 82 ? -5.531 3.670 7.080 1.00 89.50 82 PHE A CA 1
ATOM 641 C C . PHE A 1 82 ? -5.969 2.786 5.920 1.00 89.50 82 PHE A C 1
ATOM 643 O O . PHE A 1 82 ? -6.064 1.565 6.052 1.00 89.50 82 PHE A O 1
ATOM 650 N N . ILE A 1 83 ? -6.194 3.423 4.776 1.00 87.75 83 ILE A N 1
ATOM 651 C CA . ILE A 1 83 ? -6.433 2.761 3.493 1.00 87.75 83 ILE A CA 1
ATOM 652 C C . ILE A 1 83 ? -5.367 3.246 2.521 1.00 87.75 83 ILE A C 1
ATOM 654 O O . ILE A 1 83 ? -5.086 4.444 2.460 1.00 87.75 83 ILE A O 1
ATOM 658 N N . ALA A 1 84 ? -4.801 2.326 1.750 1.00 85.88 84 ALA A N 1
ATOM 659 C CA . ALA A 1 84 ? -3.936 2.632 0.624 1.00 85.88 84 ALA A CA 1
ATOM 660 C C . ALA A 1 84 ? -4.607 2.225 -0.693 1.00 85.88 84 ALA A C 1
ATOM 662 O O . ALA A 1 84 ? -5.233 1.165 -0.772 1.00 85.88 84 ALA A O 1
ATOM 663 N N . TYR A 1 85 ? -4.466 3.067 -1.714 1.00 80.00 85 TYR A N 1
ATOM 664 C CA . TYR A 1 85 ? -4.924 2.788 -3.072 1.00 80.00 85 TYR A CA 1
ATOM 665 C C . TYR A 1 85 ? -3.902 3.283 -4.103 1.00 80.00 85 TYR A C 1
ATOM 667 O O . TYR A 1 85 ? -3.280 4.331 -3.924 1.00 80.00 85 TYR A O 1
ATOM 675 N N . GLU A 1 86 ? -3.712 2.522 -5.177 1.00 74.62 86 GLU A N 1
ATOM 676 C CA . GLU A 1 86 ? -2.753 2.816 -6.249 1.00 74.62 86 GLU A CA 1
ATOM 677 C C . GLU A 1 86 ? -3.483 3.418 -7.459 1.00 74.62 86 GLU A C 1
ATOM 679 O O . GLU A 1 86 ? -4.300 2.764 -8.090 1.00 74.62 86 GLU A O 1
ATOM 684 N N . VAL A 1 87 ? -3.220 4.677 -7.809 1.00 65.75 87 VAL A N 1
ATOM 685 C CA . VAL A 1 87 ? -3.861 5.355 -8.949 1.00 65.75 87 VAL A CA 1
ATOM 686 C C . VAL A 1 87 ? -2.842 5.647 -10.028 1.00 65.75 87 VAL A C 1
ATOM 688 O O . VAL A 1 87 ? -1.825 6.276 -9.757 1.00 65.75 87 VAL A O 1
ATOM 691 N N . GLY A 1 88 ? -3.125 5.261 -11.268 1.00 58.12 88 GLY A N 1
ATOM 692 C CA . GLY A 1 88 ? -2.238 5.546 -12.387 1.00 58.12 88 GLY A CA 1
ATOM 693 C C . GLY A 1 88 ? -2.968 5.557 -13.727 1.00 58.12 88 GLY A C 1
ATOM 694 O O . GLY A 1 88 ? -3.917 4.792 -13.899 1.00 58.12 88 GLY A O 1
ATOM 695 N N . PRO A 1 89 ? -2.545 6.404 -14.682 1.00 48.38 89 PRO A N 1
ATOM 696 C CA . PRO A 1 89 ? -3.074 6.394 -16.044 1.00 48.38 89 PRO A CA 1
ATOM 697 C C . PRO A 1 89 ? -2.657 5.144 -16.836 1.00 48.38 89 PRO A C 1
ATOM 699 O O . PRO A 1 89 ? -3.342 4.780 -17.784 1.00 48.38 89 PRO A O 1
ATOM 702 N N . HIS A 1 90 ? -1.555 4.487 -16.453 1.00 50.97 90 HIS A N 1
ATOM 703 C CA . HIS A 1 90 ? -0.984 3.329 -17.146 1.00 50.97 90 HIS A CA 1
ATOM 704 C C . HIS A 1 90 ? -0.848 2.138 -16.187 1.00 50.97 90 HIS A C 1
ATOM 706 O O . HIS A 1 90 ? -0.440 2.369 -15.043 1.00 50.97 90 HIS A O 1
ATOM 712 N N . PRO A 1 91 ? -1.026 0.879 -16.643 1.00 49.22 91 PRO A N 1
ATOM 713 C CA . PRO A 1 91 ? -0.846 -0.334 -15.837 1.00 49.22 91 PRO A CA 1
ATOM 714 C C . PRO A 1 91 ? 0.531 -0.530 -15.166 1.00 49.22 91 PRO A C 1
ATOM 716 O O . PRO A 1 91 ? 0.764 -1.526 -14.476 1.00 49.22 91 PRO A O 1
ATOM 719 N N . SER A 1 92 ? 1.476 0.388 -15.373 1.00 48.91 92 SER A N 1
ATOM 720 C CA . SER A 1 92 ? 2.845 0.320 -14.853 1.00 48.91 92 SER A CA 1
ATOM 721 C C . SER A 1 92 ? 3.311 1.601 -14.158 1.00 48.91 92 SER A C 1
ATOM 723 O O . SER A 1 92 ? 4.419 1.604 -13.638 1.00 48.91 92 SER A O 1
ATOM 725 N N . ASN A 1 93 ? 2.493 2.661 -14.106 1.00 55.00 93 ASN A N 1
ATOM 726 C CA . ASN A 1 93 ? 2.878 3.963 -13.551 1.00 55.00 93 ASN A CA 1
ATOM 727 C C . ASN A 1 93 ? 1.851 4.418 -12.515 1.00 55.00 93 ASN A C 1
ATOM 729 O O . ASN A 1 93 ? 0.896 5.119 -12.858 1.00 55.00 93 ASN A O 1
ATOM 733 N N . TYR A 1 94 ? 2.052 4.027 -11.256 1.00 67.31 94 TYR A N 1
ATOM 734 C CA . TYR A 1 94 ? 1.105 4.334 -10.190 1.00 67.31 94 TYR A CA 1
ATOM 735 C C . TYR A 1 94 ? 1.631 5.338 -9.186 1.00 67.31 94 TYR A C 1
ATOM 737 O O . TYR A 1 94 ? 2.828 5.456 -8.900 1.00 67.31 94 TYR A O 1
ATOM 745 N N . VAL A 1 95 ? 0.649 6.001 -8.604 1.00 70.81 95 VAL A N 1
ATOM 746 C CA . VAL A 1 95 ? 0.752 6.864 -7.459 1.00 70.81 95 VAL A CA 1
ATOM 747 C C . VAL A 1 95 ? -0.053 6.230 -6.326 1.00 70.81 95 VAL A C 1
ATOM 749 O O . VAL A 1 95 ? -1.269 6.089 -6.401 1.00 70.81 95 VAL A O 1
ATOM 752 N N . LEU A 1 96 ? 0.622 5.825 -5.262 1.00 77.44 96 LEU A N 1
ATOM 753 C CA . LEU A 1 96 ? 0.025 5.346 -4.028 1.00 77.44 96 LEU A CA 1
ATOM 754 C C . LEU A 1 96 ? -0.515 6.525 -3.228 1.00 77.44 96 LEU A C 1
ATOM 756 O O . LEU A 1 96 ? 0.239 7.408 -2.825 1.00 77.44 96 LEU A O 1
ATOM 760 N N . THR A 1 97 ? -1.803 6.515 -2.930 1.00 79.69 97 THR A N 1
ATOM 761 C CA . THR A 1 97 ? -2.408 7.476 -2.012 1.00 79.69 97 THR A CA 1
ATOM 762 C C . THR A 1 97 ? -2.848 6.776 -0.738 1.00 79.69 97 THR A C 1
ATOM 764 O O . THR A 1 97 ? -3.375 5.664 -0.777 1.00 79.69 97 THR A O 1
ATOM 767 N N . ILE A 1 98 ? -2.597 7.426 0.400 1.00 83.38 98 ILE A N 1
ATOM 768 C CA . ILE A 1 98 ? -2.914 6.901 1.729 1.00 83.38 98 ILE A CA 1
ATOM 769 C C . ILE A 1 98 ? -3.900 7.842 2.415 1.00 83.38 98 ILE A C 1
ATOM 771 O O . ILE A 1 98 ? -3.657 9.047 2.517 1.00 83.38 98 ILE A O 1
ATOM 775 N N . LEU A 1 99 ? -5.004 7.283 2.903 1.00 85.06 99 LEU A N 1
ATOM 776 C CA . LEU A 1 99 ? -6.036 7.994 3.653 1.00 85.06 99 LEU A CA 1
ATOM 777 C C . LEU A 1 99 ? -6.024 7.552 5.109 1.00 85.06 99 LEU A C 1
ATOM 779 O O . LEU A 1 99 ? -5.873 6.365 5.392 1.00 85.06 99 LEU A O 1
ATOM 783 N N . SER A 1 100 ? -6.255 8.498 6.016 1.00 86.25 100 SER A N 1
ATOM 784 C CA . SER A 1 100 ? -6.655 8.207 7.390 1.00 86.25 100 SER A CA 1
ATOM 785 C C . SER A 1 100 ? -8.169 8.039 7.471 1.00 86.25 100 SER A C 1
ATOM 787 O O . SER A 1 100 ? -8.924 8.868 6.956 1.00 86.25 100 SER A O 1
ATOM 789 N N . VAL A 1 101 ? -8.592 6.971 8.137 1.00 83.50 101 VAL A N 1
ATOM 790 C CA . VAL A 1 101 ? -9.978 6.645 8.455 1.00 83.50 101 VAL A CA 1
ATOM 791 C C . VAL A 1 101 ? -10.153 6.724 9.965 1.00 83.50 101 VAL A C 1
ATOM 793 O O . VAL A 1 101 ? -9.424 6.084 10.723 1.00 83.50 101 VAL A O 1
ATOM 796 N N . ARG A 1 102 ? -11.131 7.508 10.414 1.00 80.25 102 ARG A N 1
ATOM 797 C CA . ARG A 1 102 ? -11.517 7.591 11.825 1.00 80.25 102 ARG A CA 1
ATOM 798 C C . AR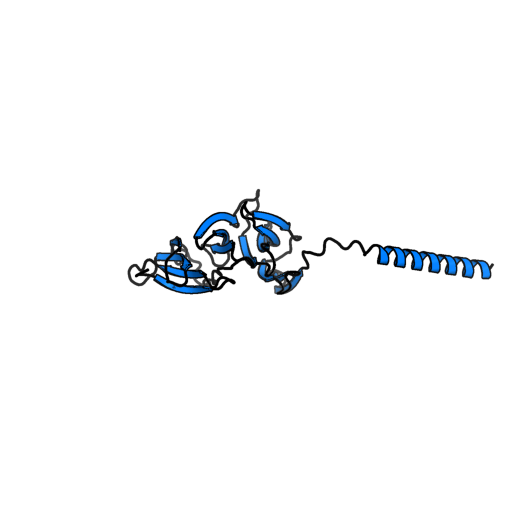G A 1 102 ? -13.035 7.736 11.905 1.00 80.25 102 ARG A C 1
ATOM 800 O O . ARG A 1 102 ? -13.643 8.442 11.103 1.00 80.25 102 ARG A O 1
ATOM 807 N N . ASP A 1 103 ? -13.638 6.978 12.818 1.00 73.06 103 ASP A N 1
ATOM 808 C CA . ASP A 1 103 ? -15.093 6.894 13.018 1.00 73.06 103 ASP A CA 1
ATOM 809 C C . ASP A 1 103 ? -15.873 6.610 11.720 1.00 73.06 103 ASP A C 1
ATOM 811 O O . ASP A 1 103 ? -16.908 7.213 11.429 1.00 73.06 103 ASP A O 1
ATOM 815 N N . GLY A 1 104 ? -15.325 5.721 10.886 1.00 65.00 104 GLY A N 1
ATOM 816 C CA . GLY A 1 104 ? -15.906 5.342 9.599 1.00 65.00 104 GLY A CA 1
ATOM 817 C C . GLY A 1 104 ? -15.762 6.383 8.487 1.00 65.00 104 GLY A C 1
ATOM 818 O O . GLY A 1 104 ? -16.201 6.138 7.372 1.00 65.00 104 GLY A O 1
ATOM 819 N N . LYS A 1 105 ? -15.133 7.537 8.718 1.00 68.62 105 LYS A N 1
ATOM 820 C CA . LYS A 1 105 ? -14.942 8.558 7.678 1.00 68.62 105 LYS A CA 1
ATOM 821 C C . LYS A 1 105 ? -13.485 8.630 7.256 1.00 68.62 105 LYS A C 1
ATOM 823 O O . LYS A 1 105 ? -12.596 8.635 8.102 1.00 68.62 105 LYS A O 1
ATOM 828 N N . ALA A 1 106 ? -13.239 8.734 5.950 1.00 70.06 106 ALA A N 1
ATOM 829 C CA . ALA A 1 106 ? -11.938 9.173 5.463 1.00 70.06 106 ALA A CA 1
ATOM 830 C C . ALA A 1 106 ? -11.786 10.661 5.809 1.00 70.06 106 ALA A C 1
ATOM 832 O O . ALA A 1 106 ? -12.565 11.487 5.334 1.00 70.06 106 ALA A O 1
ATOM 833 N N . ILE A 1 107 ? -10.836 10.988 6.683 1.00 71.56 107 ILE A N 1
ATOM 834 C CA . ILE A 1 107 ? -10.714 12.338 7.252 1.00 71.56 107 ILE A CA 1
ATOM 835 C C . ILE A 1 107 ? -9.631 13.141 6.536 1.00 71.56 107 ILE A C 1
ATOM 837 O O . ILE A 1 107 ? -9.823 14.322 6.262 1.00 71.56 107 ILE A O 1
ATOM 841 N N . VAL A 1 108 ? -8.492 12.512 6.230 1.00 76.12 108 VAL A N 1
ATOM 842 C CA . VAL A 1 108 ? -7.319 13.207 5.683 1.00 76.12 108 VAL A CA 1
ATOM 843 C C . VAL A 1 108 ? -6.589 12.326 4.677 1.00 76.12 108 VAL A C 1
ATOM 845 O O . VAL A 1 108 ? -6.301 11.161 4.954 1.00 76.12 108 VAL A O 1
ATOM 848 N N . GLN A 1 109 ? -6.231 12.902 3.530 1.00 78.75 109 GLN A N 1
ATOM 849 C CA . GLN A 1 109 ? -5.236 12.336 2.626 1.00 78.75 109 GLN A CA 1
ATOM 850 C C . GLN A 1 109 ? -3.840 12.639 3.175 1.00 78.75 109 GLN A C 1
ATOM 852 O O . GLN A 1 109 ? -3.404 13.787 3.182 1.00 78.75 109 GLN A O 1
ATOM 857 N N . LEU A 1 110 ? -3.152 11.608 3.667 1.00 68.69 110 LEU A N 1
ATOM 858 C CA . LEU A 1 110 ? -1.848 11.745 4.326 1.00 68.69 110 LEU A CA 1
ATOM 859 C C . LEU A 1 110 ? -0.708 11.954 3.327 1.00 68.69 110 LEU A C 1
ATOM 861 O O . LEU A 1 110 ? 0.341 12.491 3.679 1.00 68.69 110 LEU A O 1
ATOM 865 N N . GLY A 1 111 ? -0.917 11.536 2.081 1.00 61.97 111 GLY A N 1
ATOM 866 C CA . GLY A 1 111 ? -0.008 11.821 0.990 1.00 61.97 111 GLY A CA 1
ATOM 867 C C . GLY A 1 111 ? -0.276 10.975 -0.240 1.00 61.97 111 GLY A C 1
ATOM 868 O O . GLY A 1 111 ? -1.053 10.019 -0.221 1.00 61.97 111 GLY A O 1
ATOM 869 N N . THR A 1 112 ? 0.409 11.371 -1.302 1.00 61.22 112 THR A N 1
ATOM 870 C CA . THR A 1 112 ? 0.350 10.803 -2.642 1.00 61.22 112 THR A CA 1
ATOM 871 C C . THR A 1 112 ? 1.797 10.587 -3.070 1.00 61.22 112 THR A C 1
ATOM 873 O O . THR A 1 112 ? 2.588 11.529 -3.140 1.00 61.22 112 THR A O 1
ATOM 876 N N . TYR A 1 113 ? 2.175 9.324 -3.226 1.00 68.25 113 TYR A N 1
ATOM 877 C CA . TYR A 1 113 ? 3.542 8.852 -3.400 1.00 68.25 113 TYR A CA 1
ATOM 878 C C . TYR A 1 113 ? 3.643 8.168 -4.754 1.00 68.25 113 TYR A C 1
ATOM 880 O O . TYR A 1 113 ? 2.826 7.319 -5.051 1.00 68.25 113 TYR A O 1
ATOM 888 N N . GLY A 1 114 ? 4.640 8.493 -5.566 1.00 59.34 114 GLY A N 1
ATOM 889 C CA . GLY A 1 114 ? 4.730 8.003 -6.947 1.00 59.34 114 GLY A CA 1
ATOM 890 C C . GLY A 1 114 ? 4.574 9.161 -7.922 1.00 59.34 114 GLY A C 1
ATOM 891 O O . GLY A 1 114 ? 3.880 10.129 -7.623 1.00 59.34 114 GLY A O 1
ATOM 892 N N . VAL A 1 115 ? 5.335 9.109 -9.017 1.00 52.19 115 VAL A N 1
ATOM 893 C CA . VAL A 1 115 ? 5.604 10.251 -9.906 1.00 52.19 115 VAL A CA 1
ATOM 894 C C . VAL A 1 115 ? 5.937 11.511 -9.096 1.00 52.19 115 VAL A C 1
ATOM 896 O O . VAL A 1 115 ? 5.257 12.531 -9.153 1.00 52.19 115 VAL A O 1
ATOM 899 N N . LYS A 1 116 ? 6.990 11.424 -8.279 1.00 44.34 116 LYS A N 1
ATOM 900 C CA . LYS A 1 116 ? 7.588 12.595 -7.633 1.00 44.34 116 LYS A CA 1
ATOM 901 C C . LYS A 1 116 ? 9.035 12.692 -8.086 1.00 44.34 116 LYS A C 1
ATOM 903 O O . LYS A 1 116 ? 9.803 11.754 -7.894 1.00 44.34 116 LYS A O 1
ATOM 908 N N . GLU A 1 117 ? 9.413 13.821 -8.669 1.00 36.62 117 GLU A N 1
ATOM 909 C CA . GLU A 1 117 ? 10.821 14.185 -8.798 1.00 36.62 117 GLU A CA 1
ATOM 910 C C . GLU A 1 117 ? 11.384 14.387 -7.385 1.00 36.62 117 GLU A C 1
ATOM 912 O O . GLU A 1 117 ? 11.166 15.407 -6.732 1.00 36.62 117 GLU A O 1
ATOM 917 N N . LEU A 1 118 ? 12.067 13.373 -6.853 1.00 36.19 118 LEU A N 1
ATOM 918 C CA . LEU A 1 118 ? 12.972 13.555 -5.720 1.00 36.19 118 LEU A CA 1
ATOM 919 C C . LEU A 1 118 ? 14.349 13.871 -6.313 1.00 36.19 118 LEU A C 1
ATOM 921 O O . LEU A 1 118 ? 15.172 12.980 -6.524 1.00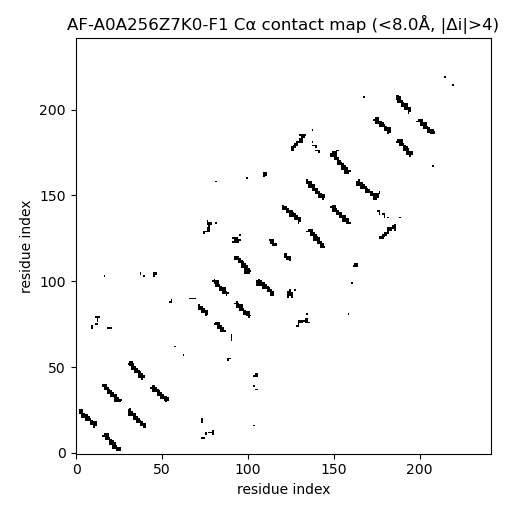 36.19 118 LEU A O 1
ATOM 925 N N . GLY A 1 119 ? 14.563 15.143 -6.654 1.00 47.81 119 GLY A N 1
ATOM 926 C CA . GLY A 1 119 ? 15.701 15.570 -7.475 1.00 47.81 119 GLY A CA 1
ATOM 927 C C . GLY A 1 119 ? 15.528 15.158 -8.945 1.00 47.81 119 GLY A C 1
ATOM 928 O O . GLY A 1 119 ? 14.414 15.112 -9.442 1.00 47.81 119 GLY A O 1
ATOM 929 N N . ASN A 1 120 ? 16.618 14.799 -9.634 1.00 44.78 120 ASN A N 1
ATOM 930 C CA . ASN A 1 120 ? 16.630 14.460 -11.073 1.00 44.78 120 ASN A CA 1
ATOM 931 C C . ASN A 1 120 ? 16.198 13.011 -11.409 1.00 44.78 120 ASN A C 1
ATOM 933 O O . ASN A 1 120 ? 16.601 12.476 -12.445 1.00 44.78 120 ASN A O 1
ATOM 937 N N . LYS A 1 121 ? 15.470 12.321 -10.523 1.00 51.75 121 LYS A N 1
ATOM 938 C CA . LYS A 1 121 ? 15.041 10.930 -10.741 1.00 51.75 121 LYS A CA 1
ATOM 939 C C . LYS A 1 121 ? 13.524 10.825 -10.642 1.00 51.75 121 LYS A C 1
ATOM 941 O O . LYS A 1 121 ? 12.944 11.111 -9.596 1.00 51.75 121 LYS A O 1
ATOM 946 N N . THR A 1 122 ? 12.905 10.364 -11.727 1.00 59.00 122 THR A N 1
ATOM 947 C CA . THR A 1 122 ? 11.495 9.966 -11.742 1.00 59.00 122 THR A CA 1
ATOM 948 C C . THR A 1 122 ? 11.388 8.548 -11.203 1.00 59.00 122 THR A C 1
ATOM 950 O O . THR A 1 122 ? 12.130 7.662 -11.635 1.00 59.00 122 THR A O 1
ATOM 953 N N . TYR A 1 123 ? 10.474 8.337 -10.261 1.00 68.31 123 TYR A N 1
ATOM 954 C CA . TYR A 1 123 ? 10.153 7.005 -9.777 1.00 68.31 123 TYR A CA 1
ATOM 955 C C . TYR A 1 123 ? 8.660 6.714 -9.860 1.00 68.31 123 TYR A C 1
ATOM 957 O O . TYR A 1 123 ? 7.813 7.596 -9.694 1.00 68.31 123 TYR A O 1
ATOM 965 N N . ILE A 1 124 ? 8.358 5.442 -10.073 1.00 73.94 124 ILE A N 1
ATOM 966 C CA . ILE A 1 124 ? 7.010 4.883 -10.096 1.00 73.94 124 ILE A CA 1
ATOM 967 C C . ILE A 1 124 ? 6.867 3.887 -8.953 1.00 73.94 124 ILE A C 1
ATOM 969 O O . ILE A 1 124 ? 7.850 3.300 -8.490 1.00 73.94 124 ILE A O 1
ATOM 973 N N . ILE A 1 125 ? 5.637 3.700 -8.491 1.00 77.38 125 ILE A N 1
ATOM 974 C CA . ILE A 1 125 ? 5.313 2.606 -7.583 1.00 77.38 125 ILE A CA 1
ATOM 975 C C . ILE A 1 125 ? 4.831 1.434 -8.425 1.00 77.38 125 ILE A C 1
ATOM 977 O O . ILE A 1 125 ? 3.934 1.601 -9.245 1.00 77.38 125 ILE A O 1
ATOM 981 N N . ALA A 1 126 ? 5.450 0.270 -8.239 1.00 78.12 126 ALA A N 1
ATOM 982 C CA . ALA A 1 126 ? 5.120 -0.943 -8.990 1.00 78.12 126 ALA A CA 1
ATOM 983 C C . ALA A 1 126 ? 4.263 -1.940 -8.195 1.00 78.12 126 ALA A C 1
ATOM 985 O O . ALA A 1 126 ? 3.616 -2.809 -8.785 1.00 78.12 126 ALA A O 1
ATOM 986 N N . SER A 1 127 ? 4.307 -1.843 -6.864 1.00 82.12 127 SER A N 1
ATOM 987 C CA . SER A 1 127 ? 3.523 -2.647 -5.928 1.00 82.12 127 SER A CA 1
ATOM 988 C C . SER A 1 127 ? 3.647 -2.064 -4.523 1.00 82.12 127 SER A C 1
ATOM 990 O O . SER A 1 127 ? 4.713 -1.575 -4.144 1.00 82.12 127 SER A O 1
ATOM 992 N N . SER A 1 128 ? 2.609 -2.205 -3.712 1.00 87.94 128 SER A N 1
ATOM 993 C CA . SER A 1 128 ? 2.649 -1.952 -2.271 1.00 87.94 128 SER A CA 1
ATOM 994 C C . SER A 1 128 ? 2.073 -3.127 -1.487 1.00 87.94 128 SER A C 1
ATOM 996 O O . SER A 1 128 ? 1.377 -3.961 -2.063 1.00 87.94 128 SER A O 1
ATOM 998 N N . ASP A 1 129 ? 2.392 -3.227 -0.195 1.00 90.62 129 ASP A N 1
ATOM 999 C CA . ASP A 1 129 ? 1.713 -4.132 0.733 1.00 90.62 129 ASP A CA 1
ATOM 1000 C C . ASP A 1 129 ? 1.800 -3.659 2.190 1.00 90.62 129 ASP A C 1
ATOM 1002 O O . ASP A 1 129 ? 2.837 -3.149 2.627 1.00 90.62 129 ASP A O 1
ATOM 1006 N N . TRP A 1 130 ? 0.723 -3.844 2.955 1.00 93.06 130 TRP A N 1
ATOM 1007 C CA . TRP A 1 130 ? 0.692 -3.489 4.374 1.00 93.06 130 TRP A CA 1
ATOM 1008 C C . TRP A 1 130 ? 1.283 -4.599 5.227 1.00 93.06 130 TRP A C 1
ATOM 1010 O O . TRP A 1 130 ? 1.003 -5.778 5.038 1.00 93.06 130 TRP A O 1
ATOM 1020 N N . ASN A 1 131 ? 2.063 -4.203 6.225 1.00 92.31 131 ASN A N 1
ATOM 1021 C CA . ASN A 1 131 ? 2.474 -5.114 7.269 1.00 92.31 131 ASN A CA 1
ATOM 1022 C C . ASN A 1 131 ? 1.224 -5.568 8.049 1.00 92.31 131 ASN A C 1
ATOM 1024 O O . ASN A 1 131 ? 0.471 -4.718 8.535 1.00 92.31 131 ASN A O 1
ATOM 1028 N N . PRO A 1 132 ? 1.002 -6.882 8.218 1.00 89.19 132 PRO A N 1
ATOM 1029 C CA . PRO A 1 132 ? -0.227 -7.394 8.824 1.00 89.19 132 PRO A CA 1
ATOM 1030 C C . PRO A 1 132 ? -0.345 -7.100 10.324 1.00 89.19 132 PRO A C 1
ATOM 1032 O O . PRO A 1 132 ? -1.423 -7.256 10.887 1.00 89.19 132 PRO A O 1
ATOM 1035 N N . LEU A 1 133 ? 0.736 -6.663 10.979 1.00 89.88 133 LEU A N 1
ATOM 1036 C CA . LEU A 1 133 ? 0.789 -6.450 12.428 1.00 89.88 133 LEU A CA 1
ATOM 1037 C C . LEU A 1 133 ? 0.979 -4.982 12.828 1.00 89.88 133 LEU A C 1
ATOM 1039 O O . LEU A 1 133 ? 0.831 -4.634 13.998 1.00 89.88 133 LEU A O 1
ATOM 1043 N N . THR A 1 134 ? 1.361 -4.116 11.890 1.00 90.44 134 THR A N 1
ATOM 1044 C CA . THR A 1 134 ? 1.725 -2.721 12.180 1.00 90.44 134 THR A CA 1
ATOM 1045 C C . THR A 1 134 ? 1.163 -1.762 11.130 1.00 90.44 134 THR A C 1
ATOM 1047 O O . THR A 1 134 ? 0.619 -2.181 10.112 1.00 90.44 134 THR A O 1
ATOM 1050 N N . ASN A 1 135 ? 1.309 -0.451 11.345 1.00 90.44 135 ASN A N 1
ATOM 1051 C CA . ASN A 1 135 ? 0.955 0.576 10.352 1.00 90.44 135 ASN A CA 1
ATOM 1052 C C . ASN A 1 135 ? 2.112 0.875 9.386 1.00 90.44 135 ASN A C 1
ATOM 1054 O O . ASN A 1 135 ? 2.295 2.008 8.939 1.00 90.44 135 ASN A O 1
ATOM 1058 N N . VAL A 1 136 ? 2.928 -0.132 9.093 1.00 90.81 136 VAL A N 1
ATOM 1059 C CA . VAL A 1 136 ? 4.027 -0.010 8.141 1.00 90.81 136 VAL A CA 1
ATOM 1060 C C . VAL A 1 136 ? 3.552 -0.515 6.792 1.00 90.81 136 VAL A C 1
ATOM 1062 O O . VAL A 1 136 ? 3.006 -1.609 6.699 1.00 90.81 136 VAL A O 1
ATOM 1065 N N . ILE A 1 137 ? 3.798 0.257 5.742 1.00 91.25 137 ILE A N 1
ATOM 1066 C CA . ILE A 1 137 ? 3.577 -0.161 4.359 1.00 91.25 137 ILE A CA 1
ATOM 1067 C C . ILE A 1 137 ? 4.928 -0.372 3.677 1.00 91.25 137 ILE A C 1
ATOM 1069 O O . ILE A 1 137 ? 5.842 0.446 3.815 1.00 91.25 137 ILE A O 1
ATOM 1073 N N . ALA A 1 138 ? 5.069 -1.490 2.969 1.00 90.88 138 ALA A N 1
ATOM 1074 C CA . ALA A 1 138 ? 6.165 -1.716 2.039 1.00 90.88 138 ALA A CA 1
ATOM 1075 C C . ALA A 1 138 ? 5.738 -1.246 0.652 1.00 90.88 138 ALA A C 1
ATOM 1077 O O . ALA A 1 138 ? 4.587 -1.416 0.256 1.00 90.88 138 ALA A O 1
ATOM 1078 N N . ILE A 1 139 ? 6.668 -0.645 -0.079 1.00 88.62 139 ILE A N 1
ATOM 1079 C CA . ILE A 1 139 ? 6.438 -0.086 -1.406 1.00 88.62 139 ILE A CA 1
ATOM 1080 C C . ILE A 1 139 ? 7.631 -0.444 -2.285 1.00 88.62 139 ILE A C 1
ATOM 1082 O O . ILE A 1 139 ? 8.778 -0.166 -1.934 1.00 88.62 139 ILE A O 1
ATOM 1086 N N . ALA A 1 140 ? 7.362 -1.042 -3.438 1.00 87.31 140 ALA A N 1
ATOM 1087 C CA . ALA A 1 140 ? 8.330 -1.235 -4.499 1.00 87.31 140 ALA A CA 1
ATOM 1088 C C . ALA A 1 140 ? 8.394 0.024 -5.356 1.00 87.31 140 ALA A C 1
ATOM 1090 O O . ALA A 1 140 ? 7.423 0.396 -6.019 1.00 87.31 140 ALA A O 1
ATOM 1091 N N . VAL A 1 141 ? 9.552 0.668 -5.329 1.00 85.56 141 VAL A N 1
ATOM 1092 C CA . VAL A 1 141 ? 9.841 1.879 -6.086 1.00 85.56 141 VAL A CA 1
ATOM 1093 C C . VAL A 1 141 ? 10.768 1.520 -7.232 1.00 85.56 141 VAL A C 1
ATOM 1095 O O . VAL A 1 141 ? 11.835 0.960 -6.987 1.00 85.56 141 VAL A O 1
ATOM 1098 N N . VAL A 1 142 ? 10.384 1.866 -8.457 1.00 81.12 142 VAL A N 1
ATOM 1099 C CA . VAL A 1 142 ? 11.199 1.668 -9.662 1.00 81.12 142 VAL A CA 1
ATOM 1100 C C . VAL A 1 142 ? 11.613 3.024 -10.213 1.00 81.12 142 VAL A C 1
ATOM 1102 O O . VAL A 1 142 ? 10.792 3.933 -10.309 1.00 81.12 142 VAL A O 1
ATOM 1105 N N . SER A 1 143 ? 12.881 3.159 -10.578 1.00 78.38 143 SER A N 1
ATOM 1106 C CA . SER A 1 143 ? 13.461 4.342 -11.204 1.00 78.38 143 SER A CA 1
ATOM 1107 C C . SER A 1 143 ? 14.284 3.956 -12.428 1.00 78.38 143 SER A C 1
ATOM 1109 O O . SER A 1 143 ? 14.951 2.926 -12.427 1.00 78.38 143 SER A O 1
ATOM 1111 N N . GLY A 1 144 ? 14.272 4.797 -13.459 1.00 70.75 144 GLY A N 1
ATOM 1112 C CA . GLY A 1 144 ? 15.227 4.693 -14.563 1.00 70.75 144 GLY A CA 1
ATOM 1113 C C . GLY A 1 144 ? 16.520 5.445 -14.249 1.00 70.75 144 GLY A C 1
ATOM 1114 O O . GLY A 1 144 ? 16.491 6.509 -13.621 1.00 70.75 144 GLY A O 1
ATOM 1115 N N . SER A 1 145 ? 17.658 4.919 -14.693 1.00 67.25 145 SER A N 1
ATOM 1116 C CA . SER A 1 145 ? 18.916 5.666 -14.782 1.00 67.25 145 SER A CA 1
ATOM 1117 C C . SER A 1 145 ? 19.147 6.222 -16.193 1.00 67.25 145 SER A C 1
ATOM 1119 O O . SER A 1 145 ? 18.466 5.867 -17.152 1.00 67.25 145 SER A O 1
ATOM 1121 N N . ARG A 1 146 ? 20.090 7.168 -16.314 1.00 66.19 146 ARG A N 1
ATOM 1122 C CA . ARG A 1 146 ? 20.380 7.897 -17.568 1.00 66.19 146 ARG A CA 1
ATOM 1123 C C . ARG A 1 146 ? 20.881 7.002 -18.708 1.00 66.19 146 ARG A C 1
ATOM 1125 O O . ARG A 1 146 ? 20.815 7.407 -19.858 1.00 66.19 146 ARG A O 1
ATOM 1132 N N . ASP A 1 147 ? 21.392 5.826 -18.376 1.00 70.06 147 ASP A N 1
ATOM 1133 C CA . ASP A 1 147 ? 21.859 4.783 -19.292 1.00 70.06 147 ASP A CA 1
ATOM 1134 C C . ASP A 1 147 ? 20.726 3.863 -19.790 1.00 70.06 147 ASP A C 1
ATOM 1136 O O . ASP A 1 147 ? 20.987 2.933 -20.543 1.00 70.06 147 ASP A O 1
ATOM 1140 N N . GLY A 1 148 ? 19.476 4.103 -19.374 1.00 68.62 148 GLY A N 1
ATOM 1141 C CA . GLY A 1 148 ? 18.327 3.269 -19.729 1.00 68.62 148 GLY A CA 1
ATOM 1142 C C . GLY A 1 148 ? 18.147 2.038 -18.836 1.00 68.62 148 GLY A C 1
ATOM 1143 O O . GLY A 1 148 ? 17.185 1.294 -19.023 1.00 68.62 148 GLY A O 1
ATOM 1144 N N . THR A 1 149 ? 19.011 1.832 -17.836 1.00 74.38 149 THR A N 1
ATOM 1145 C CA . THR A 1 149 ? 18.862 0.721 -16.890 1.00 74.38 149 THR A CA 1
ATOM 1146 C C . THR A 1 149 ? 17.717 1.005 -15.909 1.00 74.38 149 THR A C 1
ATOM 1148 O O . THR A 1 149 ? 17.623 2.082 -15.318 1.00 74.38 149 THR A O 1
ATOM 1151 N N . LEU A 1 150 ? 16.834 0.026 -15.698 1.00 77.31 150 LEU A N 1
ATOM 1152 C CA . LEU A 1 150 ? 15.832 0.086 -14.632 1.00 77.31 150 LEU A CA 1
ATOM 1153 C C . LEU A 1 150 ? 16.446 -0.388 -13.315 1.00 77.31 150 LEU A C 1
ATOM 1155 O O . LEU A 1 150 ? 17.036 -1.471 -13.244 1.00 77.31 150 LEU A O 1
ATOM 1159 N N . THR A 1 151 ? 16.276 0.407 -12.265 1.00 83.06 151 THR A N 1
ATOM 1160 C CA . THR A 1 151 ? 16.619 0.033 -10.896 1.00 83.06 151 THR A CA 1
ATOM 1161 C C . THR A 1 151 ? 15.392 0.090 -10.006 1.00 83.06 151 THR A C 1
ATOM 1163 O O . THR A 1 151 ? 14.499 0.916 -10.182 1.00 83.06 151 THR A O 1
ATOM 1166 N N . SER A 1 152 ? 15.340 -0.799 -9.025 1.00 85.31 152 SER A N 1
ATOM 1167 C CA . SER A 1 152 ? 14.239 -0.889 -8.078 1.00 85.31 152 SER A CA 1
ATOM 1168 C C . SER A 1 152 ? 14.739 -0.888 -6.645 1.00 85.31 152 SER A C 1
ATOM 1170 O O . SER A 1 152 ? 15.837 -1.344 -6.352 1.00 85.31 152 SER A O 1
ATOM 1172 N N . SER A 1 153 ? 13.923 -0.420 -5.714 1.00 87.06 153 SER A N 1
ATOM 1173 C CA . SER A 1 153 ? 14.190 -0.514 -4.279 1.00 87.06 153 SER A CA 1
ATOM 1174 C C . SER A 1 153 ? 12.899 -0.779 -3.519 1.00 87.06 153 SER A C 1
ATOM 1176 O O . SER A 1 153 ? 11.808 -0.465 -3.994 1.00 87.06 153 SER A O 1
ATOM 1178 N N . ILE A 1 154 ? 13.024 -1.355 -2.328 1.00 88.62 154 ILE A N 1
ATOM 1179 C CA . ILE A 1 154 ? 11.913 -1.509 -1.395 1.00 88.62 154 ILE A CA 1
ATOM 1180 C C . ILE A 1 154 ? 12.017 -0.405 -0.355 1.00 88.62 154 ILE A C 1
ATOM 1182 O O . ILE A 1 154 ? 13.046 -0.229 0.302 1.00 88.62 154 ILE A O 1
ATOM 1186 N N . VAL A 1 155 ? 10.931 0.339 -0.216 1.00 88.19 155 VAL A N 1
ATOM 1187 C CA . VAL A 1 155 ? 10.776 1.427 0.734 1.00 88.19 155 VAL A CA 1
ATOM 1188 C C . VAL A 1 155 ? 9.750 1.017 1.774 1.00 88.19 155 VAL A C 1
ATOM 1190 O O . VAL A 1 155 ? 8.631 0.648 1.435 1.00 88.19 155 VAL A O 1
ATOM 1193 N N . LEU A 1 156 ? 10.127 1.101 3.045 1.00 89.44 156 LEU A N 1
ATOM 1194 C CA . LEU A 1 156 ? 9.206 0.964 4.160 1.00 89.44 156 LEU A CA 1
ATOM 1195 C C . LEU A 1 156 ? 8.828 2.342 4.672 1.00 89.44 156 LEU A C 1
ATOM 1197 O O . LEU A 1 156 ? 9.698 3.168 4.967 1.00 89.44 156 LEU A O 1
ATOM 1201 N N . MET A 1 157 ? 7.531 2.574 4.813 1.00 89.44 157 MET A N 1
ATOM 1202 C CA . MET A 1 157 ? 6.989 3.807 5.360 1.00 89.44 157 MET A CA 1
ATOM 1203 C C . MET A 1 157 ? 6.147 3.499 6.590 1.00 89.44 157 MET A C 1
ATOM 1205 O O . MET A 1 157 ? 5.302 2.609 6.561 1.00 89.44 157 MET A O 1
ATOM 1209 N N . ASN A 1 158 ? 6.373 4.243 7.669 1.00 88.88 158 ASN A N 1
ATOM 1210 C CA . ASN A 1 158 ? 5.531 4.195 8.855 1.00 88.88 158 ASN A CA 1
ATOM 1211 C C . ASN A 1 158 ? 4.422 5.243 8.723 1.00 88.88 158 ASN A C 1
ATOM 1213 O O . ASN A 1 158 ? 4.710 6.433 8.555 1.00 88.88 158 ASN A O 1
ATOM 1217 N N . VAL A 1 159 ? 3.170 4.799 8.791 1.00 88.88 159 VAL A N 1
ATOM 1218 C CA . VAL A 1 159 ? 1.990 5.650 8.645 1.00 88.88 159 VAL A CA 1
ATOM 1219 C C . VAL A 1 159 ? 1.397 5.942 10.016 1.00 88.88 159 VAL A C 1
ATOM 1221 O O . VAL A 1 159 ? 1.121 5.045 10.812 1.00 88.88 159 VAL A O 1
ATOM 1224 N N . THR A 1 160 ? 1.209 7.227 10.294 1.00 87.00 160 THR A N 1
ATOM 1225 C CA . THR A 1 160 ? 0.640 7.724 11.548 1.00 87.00 160 THR A CA 1
ATOM 1226 C C . THR A 1 160 ? -0.450 8.747 11.259 1.00 87.00 160 THR A C 1
ATOM 1228 O O . THR A 1 160 ? -0.503 9.300 10.162 1.00 87.00 160 THR A O 1
ATOM 1231 N N . ASP A 1 161 ? -1.267 9.071 12.261 1.00 82.12 161 ASP A N 1
ATOM 1232 C CA . ASP A 1 161 ? -2.281 10.133 12.159 1.00 82.12 161 ASP A CA 1
ATOM 1233 C C . ASP A 1 161 ? -1.666 11.494 11.772 1.00 82.12 161 ASP A C 1
ATOM 1235 O O . ASP A 1 161 ? -2.322 12.321 11.149 1.00 82.12 161 ASP A O 1
ATOM 1239 N N . ASN A 1 162 ? -0.383 11.706 12.086 1.00 81.31 162 ASN A N 1
ATOM 1240 C CA . ASN A 1 162 ? 0.358 12.931 11.775 1.00 81.31 162 ASN A CA 1
ATOM 1241 C C . ASN A 1 162 ? 1.016 12.911 10.381 1.00 81.31 162 ASN A C 1
ATOM 1243 O O . ASN A 1 162 ? 1.781 13.817 10.054 1.00 81.31 162 ASN A O 1
ATOM 1247 N N . GLY A 1 163 ? 0.781 11.866 9.582 1.00 82.06 163 GLY A N 1
ATOM 1248 C CA . GLY A 1 163 ? 1.360 11.689 8.252 1.00 82.06 163 GLY A CA 1
ATOM 1249 C C . GLY A 1 163 ? 2.281 10.476 8.134 1.00 82.06 163 GLY A C 1
ATOM 1250 O O . GLY A 1 163 ? 2.381 9.626 9.026 1.00 82.06 163 GLY A O 1
ATOM 1251 N N . VAL A 1 164 ? 2.958 10.399 6.991 1.00 83.62 164 VAL A N 1
ATOM 1252 C CA . VAL A 1 164 ? 3.808 9.267 6.602 1.00 83.62 164 VAL A CA 1
ATOM 1253 C C . VAL A 1 164 ? 5.278 9.624 6.772 1.00 83.62 164 VAL A C 1
ATOM 1255 O O . VAL A 1 164 ? 5.737 10.665 6.298 1.00 83.62 164 VAL A O 1
ATOM 1258 N N . LYS A 1 165 ? 6.037 8.736 7.415 1.00 83.19 165 LYS A N 1
ATOM 1259 C CA . LYS A 1 165 ? 7.484 8.875 7.594 1.00 83.19 165 LYS A CA 1
ATOM 1260 C C . LYS A 1 165 ? 8.218 7.748 6.881 1.00 83.19 165 LYS A C 1
ATOM 1262 O O . LYS A 1 165 ? 7.885 6.578 7.062 1.00 83.19 165 LYS A O 1
ATOM 1267 N N . LEU A 1 166 ? 9.250 8.098 6.112 1.00 81.50 166 LEU A N 1
ATOM 1268 C CA . LEU A 1 166 ? 10.199 7.119 5.586 1.00 81.50 166 LEU A CA 1
ATOM 1269 C C . LEU A 1 166 ? 10.859 6.395 6.763 1.00 81.50 166 LEU A C 1
ATOM 1271 O O . LEU A 1 166 ? 11.406 7.044 7.654 1.00 81.50 166 LEU A O 1
ATOM 1275 N N . TRP A 1 167 ? 10.803 5.068 6.761 1.00 77.12 167 TRP A N 1
ATOM 1276 C CA . TRP A 1 167 ? 11.360 4.258 7.838 1.00 77.12 167 TRP A CA 1
ATOM 1277 C C . TRP A 1 167 ? 12.645 3.546 7.421 1.00 77.12 167 TRP A C 1
ATOM 1279 O O . TRP A 1 167 ? 13.650 3.628 8.123 1.00 77.12 167 TRP A O 1
ATOM 1289 N N . LEU A 1 168 ? 12.626 2.884 6.264 1.00 81.50 168 LEU A N 1
ATOM 1290 C CA . LEU A 1 168 ? 13.769 2.154 5.722 1.00 81.50 168 LEU A CA 1
ATOM 1291 C C . LEU A 1 168 ? 13.731 2.213 4.191 1.00 81.50 168 LEU A C 1
ATOM 1293 O O . LEU A 1 168 ? 12.655 2.180 3.598 1.00 81.50 168 LEU A O 1
ATOM 1297 N N . LYS A 1 169 ? 14.895 2.252 3.544 1.00 82.88 169 LYS A N 1
ATOM 1298 C CA . LYS A 1 169 ? 15.039 2.016 2.103 1.00 82.88 169 LYS A CA 1
ATOM 1299 C C . LYS A 1 169 ? 16.091 0.927 1.913 1.00 82.88 169 LYS A C 1
ATOM 1301 O O . LYS A 1 169 ? 17.155 0.999 2.524 1.00 82.88 169 LYS A O 1
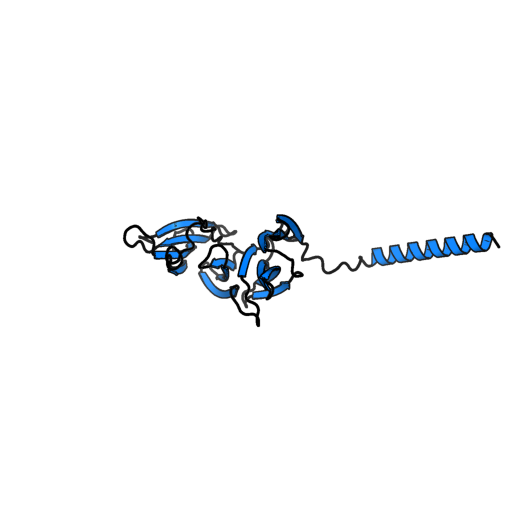ATOM 1306 N N . SER A 1 170 ? 15.783 -0.086 1.110 1.00 81.81 170 SER A N 1
ATOM 1307 C CA . SER A 1 170 ? 16.754 -1.114 0.733 1.00 81.81 170 SER A CA 1
ATOM 1308 C C . SER A 1 170 ? 17.860 -0.529 -0.149 1.00 81.81 170 SER A C 1
ATOM 1310 O O . SER A 1 170 ? 17.721 0.558 -0.713 1.00 81.81 170 SER A O 1
ATOM 1312 N N . GLN A 1 171 ? 18.930 -1.296 -0.355 1.00 82.38 171 GLN A N 1
ATOM 1313 C CA . GLN A 1 171 ? 19.807 -1.046 -1.498 1.00 82.38 171 GLN A CA 1
ATOM 1314 C C . GLN A 1 171 ? 19.007 -1.095 -2.812 1.00 82.38 171 GLN A C 1
ATOM 1316 O O . GLN A 1 171 ? 17.948 -1.731 -2.881 1.00 82.38 171 GLN A O 1
ATOM 1321 N N . GLU A 1 172 ? 19.507 -0.411 -3.837 1.00 83.94 172 GLU A N 1
ATOM 1322 C CA . GLU A 1 172 ? 18.933 -0.489 -5.177 1.00 83.94 172 GLU A CA 1
ATOM 1323 C C . GLU A 1 172 ? 19.324 -1.824 -5.823 1.00 83.94 172 GLU A C 1
ATOM 1325 O O . GLU A 1 172 ? 20.463 -2.282 -5.730 1.00 83.94 172 GLU A O 1
ATOM 1330 N N . PHE A 1 173 ? 18.349 -2.459 -6.454 1.00 81.19 173 PHE A N 1
ATOM 1331 C CA . PHE A 1 173 ? 18.488 -3.679 -7.228 1.00 81.19 173 PHE A CA 1
ATOM 1332 C C . PHE A 1 173 ? 18.394 -3.326 -8.705 1.00 81.19 173 PHE A C 1
ATOM 1334 O O . PHE A 1 173 ? 17.606 -2.461 -9.091 1.00 81.19 173 PHE A O 1
ATOM 1341 N N . ARG A 1 174 ? 19.161 -4.018 -9.541 1.00 83.38 174 ARG A N 1
ATOM 1342 C CA . ARG A 1 174 ? 18.965 -3.960 -10.987 1.00 83.38 174 ARG A CA 1
ATOM 1343 C C . ARG A 1 174 ? 17.680 -4.702 -11.361 1.00 83.38 174 ARG A C 1
ATOM 1345 O O . ARG A 1 174 ? 17.407 -5.761 -10.801 1.00 83.38 174 ARG A O 1
ATOM 1352 N N . GLY A 1 175 ? 16.920 -4.158 -12.304 1.00 78.44 175 GLY A N 1
ATOM 1353 C CA . GLY A 1 175 ? 15.672 -4.741 -12.789 1.00 78.44 175 GLY A CA 1
ATOM 1354 C C . GLY A 1 175 ? 14.426 -4.095 -12.186 1.00 78.44 175 GLY A C 1
ATOM 1355 O O . GLY A 1 175 ? 14.491 -3.093 -11.468 1.00 78.44 175 GLY A O 1
ATOM 1356 N N . TYR A 1 176 ? 13.271 -4.673 -12.510 1.00 79.44 176 TYR A N 1
ATOM 1357 C CA . TYR A 1 176 ? 11.947 -4.159 -12.163 1.00 79.44 176 TYR A CA 1
ATOM 1358 C C . TYR A 1 176 ? 11.275 -5.061 -11.126 1.00 79.44 176 TYR A C 1
ATOM 1360 O O . TYR A 1 176 ? 10.961 -6.217 -11.417 1.00 79.44 176 TYR A O 1
ATOM 1368 N N . ILE A 1 177 ? 11.005 -4.547 -9.923 1.00 82.94 177 ILE A N 1
ATOM 1369 C CA . ILE A 1 177 ? 10.174 -5.272 -8.948 1.00 82.94 177 ILE A CA 1
ATOM 1370 C C . ILE A 1 177 ? 8.726 -5.282 -9.445 1.00 82.94 177 ILE A C 1
ATOM 1372 O O . ILE A 1 177 ? 8.087 -4.239 -9.525 1.00 82.94 177 ILE A O 1
ATOM 1376 N N . ARG A 1 178 ? 8.192 -6.466 -9.749 1.00 77.88 178 ARG A N 1
ATOM 1377 C CA . ARG A 1 178 ? 6.816 -6.641 -10.249 1.00 77.88 178 ARG A CA 1
ATOM 1378 C C . ARG A 1 178 ? 5.784 -6.700 -9.128 1.00 77.88 178 ARG A C 1
ATOM 1380 O O . ARG A 1 178 ? 4.643 -6.278 -9.311 1.00 77.88 178 ARG A O 1
ATOM 1387 N N . SER A 1 179 ? 6.167 -7.276 -7.994 1.00 81.81 179 SER A N 1
ATOM 1388 C CA . SER A 1 179 ? 5.263 -7.527 -6.875 1.00 81.81 179 SER A CA 1
ATOM 1389 C C . SER A 1 179 ? 6.031 -7.659 -5.569 1.00 81.81 179 SER A C 1
ATOM 1391 O O . SER A 1 179 ? 7.187 -8.101 -5.567 1.00 81.81 179 SER A O 1
ATOM 1393 N N . ILE A 1 180 ? 5.367 -7.300 -4.472 1.00 88.25 180 ILE A N 1
ATOM 1394 C CA . ILE A 1 180 ? 5.838 -7.519 -3.106 1.00 88.25 180 ILE A CA 1
ATOM 1395 C C . ILE A 1 180 ? 4.717 -8.075 -2.227 1.00 88.25 180 ILE A C 1
ATOM 1397 O O . ILE A 1 180 ? 3.542 -7.799 -2.469 1.00 88.25 180 ILE A O 1
ATOM 1401 N N . ALA A 1 181 ? 5.098 -8.813 -1.189 1.00 89.50 181 ALA A N 1
ATOM 1402 C CA . ALA A 1 181 ? 4.190 -9.299 -0.159 1.00 89.50 181 ALA A CA 1
ATOM 1403 C C . ALA A 1 181 ? 4.895 -9.356 1.200 1.00 89.50 181 ALA A C 1
ATOM 1405 O O . ALA A 1 181 ? 6.016 -9.863 1.304 1.00 89.50 181 ALA A O 1
ATOM 1406 N N . TRP A 1 182 ? 4.246 -8.864 2.247 1.00 92.88 182 TRP A N 1
ATOM 1407 C CA . TRP A 1 182 ? 4.668 -9.101 3.620 1.00 92.88 182 TRP A CA 1
ATOM 1408 C C . TRP A 1 182 ? 4.444 -10.559 4.009 1.00 92.88 182 TRP A C 1
ATOM 1410 O O . TRP A 1 182 ? 3.471 -11.197 3.607 1.00 92.88 182 TRP A O 1
ATOM 1420 N N . SER A 1 183 ? 5.338 -11.090 4.842 1.00 89.81 183 SER A N 1
ATOM 1421 C CA . SER A 1 183 ? 5.061 -12.333 5.551 1.00 89.81 183 SER A CA 1
ATOM 1422 C C . SER A 1 183 ? 3.868 -12.129 6.496 1.00 89.81 183 SER A C 1
ATOM 1424 O O . SER A 1 183 ? 3.742 -11.054 7.088 1.00 89.81 183 SER A O 1
ATOM 1426 N N . PRO A 1 184 ? 3.022 -13.153 6.717 1.00 86.62 184 PRO A N 1
ATOM 1427 C CA . PRO A 1 184 ? 1.936 -13.083 7.700 1.00 86.62 184 PRO A CA 1
ATOM 1428 C C . PRO A 1 184 ? 2.420 -12.752 9.122 1.00 86.62 184 PRO A C 1
ATOM 1430 O O . PRO A 1 184 ? 1.710 -12.120 9.896 1.00 86.62 184 PRO A O 1
ATOM 1433 N N . SER A 1 185 ? 3.653 -13.145 9.453 1.00 87.44 185 SER A N 1
ATOM 1434 C CA . SER A 1 185 ? 4.345 -12.808 10.703 1.00 87.44 185 SER A CA 1
ATOM 1435 C C . SER A 1 185 ? 4.862 -11.365 10.763 1.00 87.44 185 SER A C 1
ATOM 1437 O O . SER A 1 185 ? 5.361 -10.950 11.804 1.00 87.44 185 SER A O 1
ATOM 1439 N N . GLY A 1 186 ? 4.789 -10.601 9.670 1.00 87.44 186 GLY A N 1
ATOM 1440 C CA . GLY A 1 186 ? 5.185 -9.193 9.601 1.00 87.44 186 GLY A CA 1
ATOM 1441 C C . GLY A 1 186 ? 6.688 -8.923 9.735 1.00 87.44 186 GLY A C 1
ATOM 1442 O O . GLY A 1 186 ? 7.085 -7.766 9.859 1.00 87.44 186 GLY A O 1
ATOM 1443 N N . ASP A 1 187 ? 7.534 -9.953 9.719 1.00 87.75 187 ASP A N 1
ATOM 1444 C CA . ASP A 1 187 ? 8.986 -9.849 9.908 1.00 87.75 187 ASP A CA 1
ATOM 1445 C C . ASP A 1 187 ? 9.777 -9.791 8.592 1.00 87.75 187 ASP A C 1
ATOM 1447 O O . ASP A 1 187 ? 10.962 -9.455 8.603 1.00 87.75 187 ASP A O 1
ATOM 1451 N N . ARG A 1 188 ? 9.150 -10.124 7.455 1.00 89.50 188 ARG A N 1
ATOM 1452 C CA . ARG A 1 188 ? 9.813 -10.256 6.148 1.00 89.50 188 ARG A CA 1
ATOM 1453 C C . ARG A 1 188 ? 8.969 -9.700 5.011 1.00 89.50 188 ARG A C 1
ATOM 1455 O O . ARG A 1 188 ? 7.749 -9.661 5.099 1.00 89.50 188 ARG A O 1
ATOM 1462 N N . VAL A 1 189 ? 9.632 -9.342 3.916 1.00 89.00 189 VAL A N 1
ATOM 1463 C CA . VAL A 1 189 ? 8.997 -8.963 2.647 1.00 89.00 189 VAL A CA 1
ATOM 1464 C C . VAL A 1 189 ? 9.556 -9.842 1.539 1.00 89.00 189 VAL A C 1
ATOM 1466 O O . VAL A 1 189 ? 10.766 -9.858 1.317 1.00 89.00 189 VAL A O 1
ATOM 1469 N N . ALA A 1 190 ? 8.688 -10.564 0.842 1.00 86.00 190 ALA A N 1
ATOM 1470 C CA . ALA A 1 190 ? 9.020 -11.246 -0.398 1.00 86.00 190 ALA A CA 1
ATOM 1471 C C . ALA A 1 190 ? 8.843 -10.285 -1.580 1.00 86.00 190 ALA A C 1
ATOM 1473 O O . ALA A 1 190 ? 7.897 -9.497 -1.599 1.00 86.00 190 ALA A O 1
ATOM 1474 N N . CYS A 1 191 ? 9.722 -10.350 -2.576 1.00 84.94 191 CYS A N 1
ATOM 1475 C CA . CYS A 1 191 ? 9.558 -9.611 -3.821 1.00 84.94 191 CYS A CA 1
ATOM 1476 C C . CYS A 1 191 ? 10.028 -10.400 -5.037 1.00 84.94 191 CYS A C 1
ATOM 1478 O O . CYS A 1 191 ? 10.954 -11.206 -4.952 1.00 84.94 191 CYS A O 1
ATOM 1480 N N . VAL A 1 192 ? 9.385 -10.139 -6.174 1.00 82.19 192 VAL A N 1
ATOM 1481 C CA . VAL A 1 192 ? 9.761 -10.712 -7.470 1.00 82.19 192 VAL A CA 1
ATOM 1482 C C . VAL A 1 192 ? 10.343 -9.615 -8.348 1.00 82.19 192 VAL A C 1
ATOM 1484 O O . VAL A 1 192 ? 9.682 -8.604 -8.595 1.00 82.19 192 VAL A O 1
ATOM 1487 N N . ILE A 1 193 ? 11.569 -9.823 -8.822 1.00 81.88 193 ILE A N 1
ATOM 1488 C CA . ILE A 1 193 ? 12.301 -8.912 -9.704 1.00 81.88 193 ILE A CA 1
ATOM 1489 C C . ILE A 1 193 ? 12.388 -9.529 -11.092 1.00 81.88 193 ILE A C 1
ATOM 1491 O O . ILE A 1 193 ? 12.867 -10.652 -11.222 1.00 81.88 193 ILE A O 1
ATOM 1495 N N . ALA A 1 194 ? 11.975 -8.780 -12.109 1.00 75.94 194 ALA A N 1
ATOM 1496 C CA . ALA A 1 194 ? 12.248 -9.082 -13.506 1.00 75.94 194 ALA A CA 1
ATOM 1497 C C . ALA A 1 194 ? 13.539 -8.367 -13.934 1.00 75.94 194 ALA A C 1
ATOM 1499 O O . ALA A 1 194 ? 13.597 -7.133 -13.958 1.00 75.94 194 ALA A O 1
ATOM 1500 N N . ASP A 1 195 ? 14.576 -9.139 -14.248 1.00 71.56 195 ASP A N 1
ATOM 1501 C CA . ASP A 1 195 ? 15.791 -8.646 -14.894 1.00 71.56 195 ASP A CA 1
ATOM 1502 C C . ASP A 1 195 ? 15.657 -8.820 -16.412 1.00 71.56 195 ASP A C 1
ATOM 1504 O O . ASP A 1 195 ? 15.747 -9.936 -16.932 1.00 71.56 195 ASP A O 1
ATOM 1508 N N . TYR A 1 196 ? 15.413 -7.706 -17.106 1.00 62.19 196 TYR A N 1
ATOM 1509 C CA . TYR A 1 196 ? 15.176 -7.678 -18.551 1.00 62.19 196 TYR A CA 1
ATOM 1510 C C . TYR A 1 196 ? 16.432 -7.948 -19.386 1.00 62.19 196 TYR A C 1
ATOM 1512 O O . TYR A 1 196 ? 16.305 -8.360 -20.532 1.00 62.19 196 TYR A O 1
ATOM 1520 N N . GLU A 1 197 ? 17.636 -7.763 -18.839 1.00 62.31 197 GLU A N 1
ATOM 1521 C CA . GLU A 1 197 ? 18.863 -8.121 -19.565 1.00 62.31 197 GLU A CA 1
ATOM 1522 C C . GLU A 1 197 ? 19.233 -9.587 -19.366 1.00 62.31 197 GLU A C 1
ATOM 1524 O O . GLU A 1 197 ? 19.72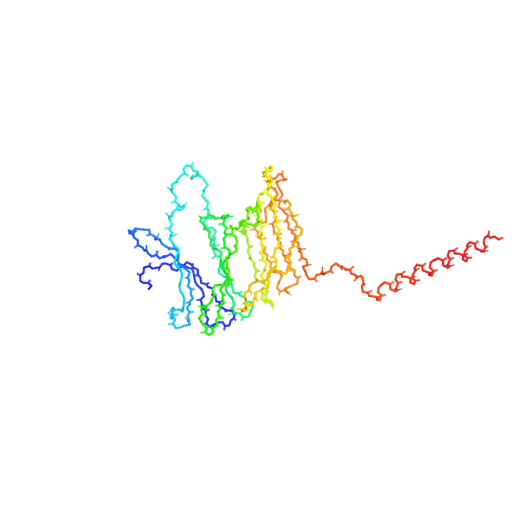5 -10.248 -20.278 1.00 62.31 197 GLU A O 1
ATOM 1529 N N . GLY A 1 198 ? 18.981 -10.111 -18.167 1.00 59.69 198 GLY A N 1
ATOM 1530 C CA . GLY A 1 198 ? 19.261 -11.503 -17.841 1.00 59.69 198 GLY A CA 1
ATOM 1531 C C . GLY A 1 198 ? 18.187 -12.494 -18.295 1.00 59.69 198 GLY A C 1
ATOM 1532 O O . GLY A 1 198 ? 18.447 -13.696 -18.227 1.00 59.69 198 GLY A O 1
ATOM 1533 N N . ASN A 1 199 ? 16.995 -12.024 -18.697 1.00 59.12 199 ASN A N 1
ATOM 1534 C CA . ASN A 1 199 ? 15.773 -12.830 -18.852 1.00 59.12 199 ASN A CA 1
ATOM 1535 C C . ASN A 1 199 ? 15.508 -13.723 -17.626 1.00 59.12 199 ASN A C 1
ATOM 1537 O O . ASN A 1 199 ? 15.212 -14.914 -17.742 1.00 59.12 199 ASN A O 1
ATOM 1541 N N . LYS A 1 200 ? 15.662 -13.155 -16.425 1.00 63.72 200 LYS A N 1
ATOM 1542 C CA . LYS A 1 200 ? 15.543 -13.886 -15.155 1.00 63.72 200 LYS A CA 1
ATOM 1543 C C . LYS A 1 200 ? 14.514 -13.232 -14.250 1.00 63.72 200 LYS A C 1
ATOM 1545 O O . LYS A 1 200 ? 14.520 -12.019 -14.065 1.00 63.72 200 LYS A O 1
ATOM 1550 N N . ASN A 1 201 ? 13.688 -14.067 -13.627 1.00 67.25 201 ASN A N 1
ATOM 1551 C CA . ASN A 1 201 ? 12.859 -13.671 -12.497 1.00 67.25 201 ASN A CA 1
ATOM 1552 C C . ASN A 1 201 ? 13.540 -14.125 -11.205 1.00 67.25 201 ASN A C 1
ATOM 1554 O O . ASN A 1 201 ? 13.863 -15.303 -11.055 1.00 67.25 201 ASN A O 1
ATOM 1558 N N . LEU A 1 202 ? 13.766 -13.199 -10.278 1.00 70.69 202 LEU A N 1
ATOM 1559 C CA . LEU A 1 202 ? 14.376 -13.479 -8.979 1.00 70.69 202 LEU A CA 1
ATOM 1560 C C . LEU A 1 202 ? 13.346 -13.278 -7.872 1.00 70.69 202 LEU A C 1
ATOM 1562 O O . LEU A 1 202 ? 12.719 -12.224 -7.799 1.00 70.69 202 LEU A O 1
ATOM 1566 N N . LEU A 1 203 ? 13.206 -14.271 -6.993 1.00 76.06 203 LEU A N 1
ATOM 1567 C CA . LEU A 1 203 ? 12.478 -14.139 -5.733 1.00 76.06 203 LEU A CA 1
ATOM 1568 C C . LEU A 1 203 ? 13.475 -13.773 -4.631 1.00 76.06 203 LEU A C 1
ATOM 1570 O O . LEU A 1 203 ? 14.391 -14.545 -4.346 1.00 76.06 203 LEU A O 1
ATOM 1574 N N . LEU A 1 204 ? 13.289 -12.619 -3.997 1.00 77.88 204 LEU A N 1
ATOM 1575 C CA . LEU A 1 204 ? 14.061 -12.218 -2.822 1.00 77.88 204 LEU A CA 1
ATOM 1576 C C . LEU A 1 204 ? 13.162 -12.198 -1.591 1.00 77.88 204 LEU A C 1
ATOM 1578 O O . LEU A 1 204 ? 12.014 -11.766 -1.659 1.00 77.88 204 LEU A O 1
ATOM 1582 N N . ILE A 1 205 ? 13.706 -12.625 -0.453 1.00 81.25 205 ILE A N 1
ATOM 1583 C CA . ILE A 1 205 ? 13.066 -12.494 0.857 1.00 81.25 205 ILE A CA 1
ATOM 1584 C C . ILE A 1 205 ? 13.943 -11.573 1.695 1.00 81.25 205 ILE A C 1
ATOM 1586 O O . ILE A 1 205 ? 15.058 -11.928 2.073 1.00 81.25 205 ILE A O 1
ATOM 1590 N N . LEU A 1 206 ? 13.439 -10.378 1.973 1.00 78.50 206 LEU A N 1
ATOM 1591 C CA . LEU A 1 206 ? 14.106 -9.394 2.811 1.00 78.50 206 LEU A CA 1
ATOM 1592 C C . LEU A 1 206 ? 13.624 -9.530 4.252 1.00 78.50 206 LEU A C 1
ATOM 1594 O O . LEU A 1 206 ? 12.426 -9.656 4.495 1.00 78.50 206 LEU A O 1
ATOM 1598 N N . ASN A 1 207 ? 14.548 -9.441 5.208 1.00 81.19 207 ASN A N 1
ATOM 1599 C CA . ASN A 1 207 ? 14.236 -9.274 6.625 1.00 81.19 207 ASN A CA 1
ATOM 1600 C C . ASN A 1 207 ? 14.558 -7.827 7.034 1.00 81.19 207 ASN A C 1
ATOM 1602 O O . ASN A 1 207 ? 15.684 -7.540 7.445 1.00 81.19 207 ASN A O 1
ATOM 1606 N N . PRO A 1 208 ? 13.613 -6.886 6.874 1.00 65.38 208 PRO A N 1
ATOM 1607 C CA . PRO A 1 208 ? 13.878 -5.471 7.110 1.00 65.38 208 PRO A CA 1
ATOM 1608 C C . PRO A 1 208 ? 14.073 -5.112 8.590 1.00 65.38 208 PRO A C 1
ATOM 1610 O O . PRO A 1 208 ? 14.559 -4.022 8.886 1.00 65.38 208 PRO A O 1
ATOM 1613 N N . LEU A 1 209 ? 13.698 -6.000 9.519 1.00 63.16 209 LEU A N 1
ATOM 1614 C CA . LEU A 1 209 ? 13.820 -5.776 10.964 1.00 63.16 209 LEU A CA 1
ATOM 1615 C C . LEU A 1 209 ? 15.147 -6.283 11.540 1.00 63.16 209 LEU A C 1
ATOM 1617 O O . LEU A 1 209 ? 15.515 -5.907 12.656 1.00 63.16 209 LEU A O 1
ATOM 1621 N N . GLN A 1 210 ? 15.914 -7.067 10.778 1.00 56.06 210 GLN A N 1
ATOM 1622 C CA . GLN A 1 210 ? 17.308 -7.340 11.103 1.00 56.06 210 GLN A CA 1
ATOM 1623 C C . GLN A 1 210 ? 18.157 -6.099 10.805 1.00 56.06 210 GLN A C 1
ATOM 1625 O O . GLN A 1 210 ? 18.783 -5.967 9.754 1.00 56.06 210 GLN A O 1
ATOM 1630 N N . ARG A 1 211 ? 18.224 -5.177 11.775 1.00 44.78 211 ARG A N 1
ATOM 1631 C CA . ARG A 1 211 ? 19.374 -4.268 11.876 1.00 44.78 211 ARG A CA 1
ATOM 1632 C C . ARG A 1 211 ? 20.632 -5.131 11.869 1.00 44.78 211 ARG A C 1
ATOM 1634 O O . ARG A 1 211 ? 20.691 -6.089 12.636 1.00 44.78 211 ARG A O 1
ATOM 1641 N N . GLY A 1 212 ? 21.586 -4.787 10.998 1.00 46.19 212 GLY A N 1
ATOM 1642 C CA . GLY A 1 212 ? 22.834 -5.518 10.771 1.00 46.19 212 GLY A CA 1
ATOM 1643 C C . GLY A 1 212 ? 23.330 -6.211 12.034 1.00 46.19 212 GLY A C 1
ATOM 1644 O O . GLY A 1 212 ? 23.543 -5.560 13.057 1.00 46.19 212 GLY A O 1
ATOM 1645 N N . GLY A 1 213 ? 23.419 -7.539 11.965 1.00 40.09 213 GLY A N 1
ATOM 1646 C CA . GLY A 1 213 ? 23.696 -8.386 13.112 1.00 40.09 213 GLY A CA 1
ATOM 1647 C C . GLY A 1 213 ? 24.995 -7.982 13.796 1.00 40.09 213 GLY A C 1
ATOM 1648 O O . GLY A 1 213 ? 26.074 -8.422 13.412 1.00 40.09 213 GLY A O 1
ATOM 1649 N N . ARG A 1 214 ? 24.897 -7.198 14.873 1.00 48.03 214 ARG A N 1
ATOM 1650 C CA . ARG A 1 214 ? 25.809 -7.404 15.990 1.00 48.03 214 ARG A CA 1
ATOM 1651 C C . ARG A 1 214 ? 25.450 -8.775 16.533 1.00 48.03 214 ARG A C 1
ATOM 1653 O O . ARG A 1 214 ? 24.312 -8.989 16.951 1.00 48.03 214 ARG A O 1
ATOM 1660 N N . LEU A 1 215 ? 26.407 -9.699 16.472 1.00 47.09 215 LEU A N 1
ATOM 1661 C CA . LEU A 1 215 ? 26.312 -10.960 17.193 1.00 47.09 215 LEU A CA 1
ATOM 1662 C C . LEU A 1 215 ? 25.849 -10.643 18.627 1.00 47.09 215 LEU A C 1
ATOM 1664 O O . LEU A 1 215 ? 26.391 -9.713 19.235 1.00 47.09 215 LEU A O 1
ATOM 1668 N N . PRO A 1 216 ? 24.844 -11.358 19.158 1.00 54.97 216 PRO A N 1
ATOM 1669 C CA . PRO A 1 216 ? 24.464 -11.251 20.556 1.00 54.97 216 PRO A CA 1
ATOM 1670 C C . PRO A 1 216 ? 25.711 -11.256 21.441 1.00 54.97 216 PRO A C 1
ATOM 1672 O O . PRO A 1 216 ? 26.614 -12.059 21.206 1.00 54.97 216 PRO A O 1
ATOM 1675 N N . GLY A 1 217 ? 25.785 -10.374 22.443 1.00 51.31 217 GLY A N 1
ATOM 1676 C CA . GLY A 1 217 ? 27.002 -10.205 23.251 1.00 51.31 217 GLY A CA 1
ATOM 1677 C C . GLY A 1 217 ? 27.546 -11.523 23.818 1.00 51.31 217 GLY A C 1
ATOM 1678 O O . GLY A 1 217 ? 28.756 -11.718 23.868 1.00 51.31 217 GLY A O 1
ATOM 1679 N N . TYR A 1 218 ? 26.662 -12.478 24.127 1.00 65.19 218 TYR A N 1
ATOM 1680 C CA . TYR A 1 218 ? 27.047 -13.817 24.571 1.00 65.19 218 TYR A CA 1
ATOM 1681 C C . TYR A 1 218 ? 27.777 -14.639 23.489 1.00 65.19 218 TYR A C 1
ATOM 1683 O O . TYR A 1 218 ? 28.740 -15.326 23.811 1.00 65.19 218 TYR A O 1
ATOM 1691 N N . LEU A 1 219 ? 27.400 -14.535 22.207 1.00 59.44 219 LEU A N 1
ATOM 1692 C CA . LEU A 1 219 ? 28.099 -15.213 21.104 1.00 59.44 219 LEU A CA 1
ATOM 1693 C C . LEU A 1 219 ? 29.482 -14.609 20.842 1.00 59.44 219 LEU A C 1
ATOM 1695 O O . LEU A 1 219 ? 30.414 -15.347 20.529 1.00 59.44 219 LEU A O 1
ATOM 1699 N N . VAL A 1 220 ? 29.643 -13.293 21.022 1.00 63.78 220 VAL A N 1
ATOM 1700 C CA . VAL A 1 220 ? 30.956 -12.627 20.933 1.00 63.78 220 VAL A CA 1
ATOM 1701 C C . VAL A 1 220 ? 31.880 -13.107 22.054 1.00 63.78 220 VAL A C 1
ATOM 1703 O O . VAL A 1 220 ? 33.032 -13.444 21.795 1.00 63.78 220 VAL A O 1
ATOM 1706 N N . ILE A 1 221 ? 31.367 -13.204 23.284 1.00 70.94 221 ILE A N 1
ATOM 1707 C CA . ILE A 1 221 ? 32.127 -13.711 24.437 1.00 70.94 221 ILE A CA 1
ATOM 1708 C C . ILE A 1 221 ? 32.542 -15.175 24.219 1.00 70.94 221 ILE A C 1
ATOM 1710 O O . ILE A 1 221 ? 33.696 -15.523 24.464 1.00 70.94 221 ILE A O 1
ATOM 1714 N N . VAL A 1 222 ? 31.644 -16.019 23.698 1.00 76.38 222 VAL A N 1
ATOM 1715 C CA . VAL A 1 222 ? 31.947 -17.427 23.381 1.00 76.38 222 VAL A CA 1
ATOM 1716 C C . VAL A 1 222 ? 33.026 -17.542 22.299 1.00 76.38 222 VAL A C 1
ATOM 1718 O O . VAL A 1 222 ? 33.969 -18.314 22.461 1.00 76.38 222 VAL A O 1
ATOM 1721 N N . LEU A 1 223 ? 32.952 -16.744 21.230 1.00 69.88 223 LEU A N 1
ATOM 1722 C CA . LEU A 1 223 ? 33.972 -16.721 20.173 1.00 69.88 223 LEU A CA 1
ATOM 1723 C C . LEU A 1 223 ? 35.345 -16.282 20.698 1.00 69.88 223 LEU A C 1
ATOM 1725 O O . LEU A 1 223 ? 36.349 -16.918 20.380 1.00 69.88 223 LEU A O 1
ATOM 1729 N N . ILE A 1 224 ? 35.395 -15.247 21.543 1.00 77.88 224 ILE A N 1
ATOM 1730 C CA . ILE A 1 224 ? 36.642 -14.803 22.182 1.00 77.88 224 ILE A CA 1
ATOM 1731 C C . ILE A 1 224 ? 37.215 -15.919 23.065 1.00 77.88 224 ILE A C 1
ATOM 1733 O O . ILE A 1 224 ? 38.406 -16.213 22.974 1.00 77.88 224 ILE A O 1
ATOM 1737 N N . ALA A 1 225 ? 36.384 -16.594 23.864 1.00 77.81 225 ALA A N 1
ATOM 1738 C CA . ALA A 1 225 ? 36.829 -17.698 24.713 1.00 77.81 225 ALA A CA 1
ATOM 1739 C C . ALA A 1 225 ? 37.397 -18.875 23.896 1.00 77.81 225 ALA A C 1
ATOM 1741 O O . ALA A 1 225 ? 38.438 -19.428 24.259 1.00 77.81 225 ALA A O 1
ATOM 1742 N N . ILE A 1 226 ? 36.776 -19.227 22.765 1.00 83.75 226 ILE A N 1
ATOM 1743 C CA . ILE A 1 226 ? 37.255 -20.291 21.863 1.00 83.75 226 ILE A CA 1
ATOM 1744 C C . ILE A 1 226 ? 38.603 -19.919 21.229 1.00 83.75 226 ILE A C 1
ATOM 1746 O O . ILE A 1 226 ? 39.510 -20.752 21.156 1.00 83.75 226 ILE A O 1
ATOM 1750 N N . ILE A 1 227 ? 38.766 -18.665 20.798 1.00 82.69 227 ILE A N 1
ATOM 1751 C CA . ILE A 1 227 ? 40.024 -18.187 20.208 1.00 82.69 227 ILE A CA 1
ATOM 1752 C C . ILE A 1 227 ? 41.138 -18.187 21.257 1.00 82.69 227 ILE A C 1
ATOM 1754 O O . ILE A 1 227 ? 42.222 -18.704 20.995 1.00 82.69 227 ILE A O 1
ATOM 1758 N N . VAL A 1 228 ? 40.872 -17.666 22.459 1.00 83.81 228 VAL A N 1
ATOM 1759 C CA . VAL A 1 228 ? 41.858 -17.612 23.550 1.00 83.81 228 VAL A CA 1
ATOM 1760 C C . VAL A 1 228 ? 42.274 -19.016 23.984 1.00 83.81 228 VAL A C 1
ATOM 1762 O O . VAL A 1 228 ? 43.467 -19.288 24.103 1.00 83.81 228 VAL A O 1
ATOM 1765 N N . THR A 1 229 ? 41.325 -19.936 24.162 1.00 81.25 229 THR A N 1
ATOM 1766 C CA . THR A 1 229 ? 41.634 -21.327 24.538 1.00 81.25 229 THR A CA 1
ATOM 1767 C C . THR A 1 229 ? 42.420 -22.056 23.450 1.00 81.25 229 THR A C 1
ATOM 1769 O O . THR A 1 229 ? 43.402 -22.730 23.763 1.00 81.25 229 THR A O 1
ATOM 1772 N N . SER A 1 230 ? 42.074 -21.856 22.175 1.00 80.44 230 SER A N 1
ATOM 1773 C CA . SER A 1 230 ? 42.826 -22.420 21.045 1.00 80.44 230 SER A CA 1
ATOM 1774 C C . SER A 1 230 ? 44.243 -21.848 20.951 1.00 80.44 230 SER A C 1
ATOM 1776 O O . SER A 1 230 ? 45.193 -22.590 20.704 1.00 80.44 230 SER A O 1
ATOM 1778 N N . LEU A 1 231 ? 44.412 -20.546 21.202 1.00 80.00 231 LEU A N 1
ATOM 1779 C CA . LEU A 1 231 ? 45.718 -19.888 21.199 1.00 80.00 231 LEU A CA 1
ATOM 1780 C C . LEU A 1 231 ? 46.597 -20.382 22.357 1.00 80.00 231 LEU A C 1
ATOM 1782 O O . LEU A 1 231 ? 47.768 -20.694 22.149 1.00 80.00 231 LEU A O 1
ATOM 1786 N N . ILE A 1 232 ? 46.031 -20.522 23.561 1.00 83.00 232 ILE A N 1
ATOM 1787 C CA . ILE A 1 232 ? 46.729 -21.081 24.728 1.00 83.00 232 ILE A CA 1
ATOM 1788 C C . ILE A 1 232 ? 47.136 -22.532 24.459 1.00 83.00 232 ILE A C 1
ATOM 1790 O O . ILE A 1 232 ? 48.293 -22.889 24.683 1.00 83.00 232 ILE A O 1
ATOM 1794 N N . ALA A 1 233 ? 46.233 -23.356 23.921 1.00 78.00 233 ALA A N 1
ATOM 1795 C CA . ALA A 1 233 ? 46.545 -24.732 23.548 1.00 78.00 233 ALA A CA 1
ATOM 1796 C C . ALA A 1 233 ? 47.679 -24.789 22.511 1.00 78.00 233 ALA A C 1
ATOM 1798 O O . ALA A 1 233 ? 48.615 -25.575 22.658 1.00 78.00 233 ALA A O 1
ATOM 1799 N N . HIS A 1 234 ? 47.658 -23.906 21.508 1.00 77.94 234 HIS A N 1
ATOM 1800 C CA . HIS A 1 234 ? 48.709 -23.829 20.496 1.00 77.94 234 HIS A CA 1
ATOM 1801 C C . HIS A 1 234 ? 50.070 -23.417 21.087 1.00 77.94 234 HIS A C 1
ATOM 1803 O O . HIS A 1 234 ? 51.095 -24.018 20.757 1.00 77.94 234 HIS A O 1
ATOM 1809 N N . ILE A 1 235 ? 50.092 -22.441 22.002 1.00 78.25 235 ILE A N 1
ATOM 1810 C CA . ILE A 1 235 ? 51.309 -22.005 22.708 1.00 78.25 235 ILE A CA 1
ATOM 1811 C C . ILE A 1 235 ? 51.860 -23.128 23.597 1.00 78.25 235 ILE A C 1
ATOM 1813 O O . ILE A 1 235 ? 53.067 -23.377 23.590 1.00 78.25 235 ILE A O 1
ATOM 1817 N N . LEU A 1 236 ? 50.998 -23.837 24.329 1.00 73.12 236 LEU A N 1
ATOM 1818 C CA . LEU A 1 236 ? 51.397 -24.952 25.195 1.00 73.12 236 LEU A CA 1
ATOM 1819 C C . LEU A 1 236 ? 51.947 -26.140 24.393 1.00 73.12 236 LEU A C 1
ATOM 1821 O O . LEU A 1 236 ? 52.948 -26.735 24.789 1.00 73.12 236 LEU A O 1
ATOM 1825 N N . ILE A 1 237 ? 51.350 -26.451 23.238 1.00 74.69 237 ILE A N 1
ATOM 1826 C CA . ILE A 1 237 ? 51.852 -27.494 22.331 1.00 74.69 237 ILE A CA 1
ATOM 1827 C C . ILE A 1 237 ? 53.209 -27.094 21.737 1.00 74.69 237 ILE A C 1
ATOM 1829 O O . ILE A 1 237 ? 54.105 -27.934 21.661 1.00 74.69 237 ILE A O 1
ATOM 1833 N N . ARG A 1 238 ? 53.399 -25.821 21.358 1.00 69.62 238 ARG A N 1
ATOM 1834 C CA . ARG A 1 238 ? 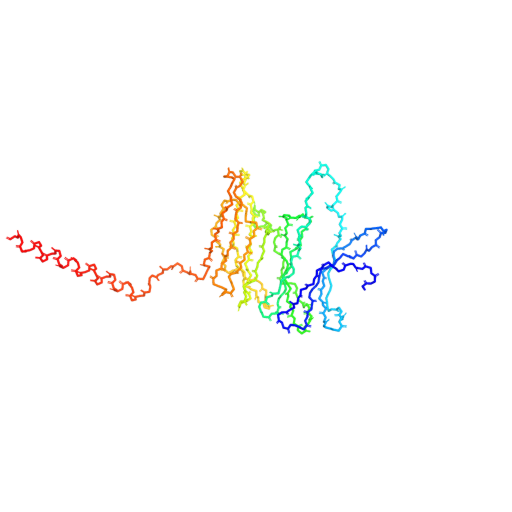54.701 -25.327 20.877 1.00 69.62 238 ARG A CA 1
ATOM 1835 C C . ARG A 1 238 ? 55.777 -25.352 21.961 1.00 69.62 238 ARG A C 1
ATOM 1837 O O . ARG A 1 238 ? 56.899 -25.739 21.661 1.00 69.62 238 ARG A O 1
ATOM 1844 N N . ARG A 1 239 ? 55.449 -25.006 23.211 1.00 63.91 239 ARG A N 1
ATOM 1845 C CA . ARG A 1 239 ? 56.402 -25.053 24.337 1.00 63.91 239 ARG A CA 1
ATOM 1846 C C . ARG A 1 239 ? 56.814 -26.467 24.750 1.00 63.91 239 ARG A C 1
ATOM 1848 O O . ARG A 1 239 ? 57.884 -26.616 25.309 1.00 63.91 239 ARG A O 1
ATOM 1855 N N . ARG A 1 240 ? 56.003 -27.495 24.472 1.00 58.28 240 ARG A N 1
ATOM 1856 C CA . ARG A 1 240 ? 56.360 -28.909 24.713 1.00 58.28 240 ARG A CA 1
ATOM 1857 C C . ARG A 1 240 ? 57.274 -29.522 23.644 1.00 58.28 240 ARG A C 1
ATOM 1859 O O . ARG A 1 240 ? 57.741 -30.637 23.838 1.00 58.28 240 ARG A O 1
ATOM 1866 N N . LYS A 1 241 ? 57.459 -28.846 22.504 1.00 53.84 241 LYS A N 1
ATOM 1867 C CA . LYS A 1 241 ? 58.307 -29.297 21.385 1.00 53.84 241 LYS A CA 1
ATOM 1868 C C . LYS A 1 241 ? 59.645 -28.542 21.288 1.00 53.84 241 LYS A C 1
ATOM 1870 O O . LYS A 1 241 ? 60.367 -28.751 20.318 1.00 53.84 241 LYS A O 1
ATOM 1875 N N . SER A 1 242 ? 59.941 -27.678 22.260 1.00 49.19 242 SER A N 1
ATOM 1876 C CA . SER A 1 242 ? 61.258 -27.078 22.510 1.00 49.19 242 SER A CA 1
ATOM 1877 C C . SER A 1 242 ? 61.855 -27.697 23.762 1.00 49.19 242 SER A C 1
ATOM 1879 O O . SER A 1 242 ? 63.094 -27.610 23.870 1.00 49.19 242 SER A O 1
#

Nearest PDB structures (foldseek):
  8shj-assembly1_A  TM=6.550E-01  e=1.126E-04  Homo sapiens
  8shj-assembly2_B  TM=5.898E-01  e=3.841E-05  Homo sapiens
  8t55-assembly2_B  TM=6.406E-01  e=1.880E-04  Homo sapiens
  8kb8-assembly2_B-3  TM=6.385E-01  e=4.053E-04  Homo sapiens
  9hcj-assembly1_O0  TM=3.094E-01  e=3.659E-04  Dictyostelium discoideum